Protein AF-A0A2H5B4L3-F1 (afdb_monomer_lite)

Structure (mmCIF, N/CA/C/O backbone):
data_AF-A0A2H5B4L3-F1
#
_entry.id   AF-A0A2H5B4L3-F1
#
loop_
_atom_site.group_PDB
_atom_site.id
_atom_site.type_symbol
_atom_site.label_atom_id
_atom_site.label_alt_id
_atom_site.label_comp_id
_atom_site.label_asym_id
_atom_site.label_entity_id
_atom_site.label_seq_id
_atom_site.pdbx_PDB_ins_code
_atom_site.Cartn_x
_atom_site.Cartn_y
_atom_site.Cartn_z
_atom_site.occupancy
_atom_site.B_iso_or_equiv
_atom_site.auth_seq_id
_atom_site.auth_comp_id
_atom_site.auth_asym_id
_atom_site.auth_atom_id
_atom_site.pdbx_PDB_model_num
ATOM 1 N N . MET A 1 1 ? -15.219 -1.038 -63.062 1.00 41.50 1 MET A N 1
ATOM 2 C CA . MET A 1 1 ? -14.482 0.130 -62.537 1.00 41.50 1 MET A CA 1
ATOM 3 C C . MET A 1 1 ? -14.559 0.087 -61.013 1.00 41.50 1 MET A C 1
ATOM 5 O O . MET A 1 1 ? -15.581 0.509 -60.489 1.00 41.50 1 MET A O 1
ATOM 9 N N . PRO A 1 2 ? -13.590 -0.516 -60.298 1.00 57.78 2 PRO A N 1
ATOM 10 C CA . PRO A 1 2 ? -13.563 -0.472 -58.841 1.00 57.78 2 PRO A CA 1
ATOM 11 C C . PRO A 1 2 ? -12.742 0.738 -58.377 1.00 57.78 2 PRO A C 1
ATOM 13 O O . PRO A 1 2 ? -11.569 0.869 -58.722 1.00 57.78 2 PRO A O 1
ATOM 16 N N . SER A 1 3 ? -13.375 1.624 -57.612 1.00 53.62 3 SER A N 1
ATOM 17 C CA . SER A 1 3 ? -12.719 2.760 -56.965 1.00 53.62 3 SER A CA 1
ATOM 18 C C . SER A 1 3 ? -11.998 2.285 -55.705 1.00 53.62 3 SER A C 1
ATOM 20 O O . SER A 1 3 ? -12.632 1.861 -54.741 1.00 53.62 3 SER A O 1
ATOM 22 N N . THR A 1 4 ? -10.670 2.345 -55.717 1.00 63.41 4 THR A N 1
ATOM 23 C CA . THR A 1 4 ? -9.820 2.189 -54.534 1.00 63.41 4 THR A CA 1
ATOM 24 C C . THR A 1 4 ? -9.759 3.518 -53.790 1.00 63.41 4 THR A C 1
ATOM 26 O O . THR A 1 4 ? -8.993 4.405 -54.163 1.00 63.41 4 THR A O 1
ATOM 29 N N . ASP A 1 5 ? -10.584 3.657 -52.756 1.00 56.81 5 ASP A N 1
ATOM 30 C CA . ASP A 1 5 ? -10.502 4.765 -51.807 1.00 56.81 5 ASP A CA 1
ATOM 31 C C . ASP A 1 5 ? -9.527 4.391 -50.680 1.00 56.81 5 ASP A C 1
ATOM 33 O O . ASP A 1 5 ? -9.883 3.777 -49.673 1.00 56.81 5 ASP A O 1
ATOM 37 N N . THR A 1 6 ? -8.248 4.691 -50.903 1.00 57.69 6 THR A N 1
ATOM 38 C CA . THR A 1 6 ? -7.194 4.591 -49.890 1.00 57.69 6 THR A CA 1
ATOM 39 C C . THR A 1 6 ? -7.149 5.917 -49.140 1.00 57.69 6 THR A C 1
ATOM 41 O O . THR A 1 6 ? -6.352 6.797 -49.462 1.00 57.69 6 THR A O 1
ATOM 44 N N . SER A 1 7 ? -8.012 6.077 -48.137 1.00 64.12 7 SER A N 1
ATOM 45 C CA . SER A 1 7 ? -7.877 7.181 -47.185 1.00 64.12 7 SER A CA 1
ATOM 46 C C . SER A 1 7 ? -6.567 7.016 -46.395 1.00 64.12 7 SER A C 1
ATOM 48 O O . SER A 1 7 ? -6.377 5.984 -45.744 1.00 64.12 7 SER A O 1
ATOM 50 N N . PRO A 1 8 ? -5.644 7.995 -46.437 1.00 61.34 8 PRO A N 1
ATOM 51 C CA . PRO A 1 8 ? -4.395 7.929 -45.694 1.00 61.34 8 PRO A CA 1
ATOM 52 C C . PRO A 1 8 ? -4.702 7.987 -44.197 1.00 61.34 8 PRO A C 1
ATOM 54 O O . PRO A 1 8 ? -5.238 8.973 -43.692 1.00 61.34 8 PRO A O 1
ATOM 57 N N . GLY A 1 9 ? -4.387 6.897 -43.493 1.00 57.03 9 GLY A N 1
ATOM 58 C CA . GLY A 1 9 ? -4.571 6.784 -42.053 1.00 57.03 9 GLY A CA 1
ATOM 59 C C . GLY A 1 9 ? -3.890 7.942 -41.332 1.00 57.03 9 GLY A C 1
ATOM 60 O O . GLY A 1 9 ? -2.681 8.138 -41.454 1.00 57.03 9 GLY A O 1
ATOM 61 N N . THR A 1 10 ? -4.679 8.711 -40.586 1.00 55.44 10 THR A N 1
ATOM 62 C CA . THR A 1 10 ? -4.200 9.797 -39.734 1.00 55.44 10 THR A CA 1
ATOM 63 C C . THR A 1 10 ? -3.041 9.285 -38.872 1.00 55.44 10 THR A C 1
ATOM 65 O O . THR A 1 10 ? -3.220 8.279 -38.175 1.00 55.44 10 THR A O 1
ATOM 68 N N . PRO A 1 11 ? -1.859 9.927 -38.894 1.00 51.03 11 PRO A N 1
ATOM 69 C CA . PRO A 1 11 ? -0.729 9.482 -38.092 1.00 51.03 11 PRO A CA 1
ATOM 70 C C . PRO A 1 11 ? -1.146 9.449 -36.620 1.00 51.03 11 PRO A C 1
ATOM 72 O O . PRO A 1 11 ? -1.647 10.443 -36.086 1.00 51.03 11 PRO A O 1
ATOM 75 N N . ARG A 1 12 ? -0.981 8.285 -35.971 1.00 59.66 12 ARG A N 1
ATOM 76 C CA . ARG A 1 12 ? -1.172 8.132 -34.522 1.00 59.66 12 ARG A CA 1
ATOM 77 C C . ARG A 1 12 ? -0.356 9.226 -33.842 1.00 59.66 12 ARG A C 1
ATOM 79 O O . ARG A 1 12 ? 0.867 9.250 -33.951 1.00 59.66 12 ARG A O 1
ATOM 86 N N . ARG A 1 13 ? -1.051 10.154 -33.183 1.00 61.03 13 ARG A N 1
ATOM 87 C CA . ARG A 1 13 ? -0.437 11.180 -32.340 1.00 61.03 13 ARG A CA 1
ATOM 88 C C . ARG A 1 13 ? 0.521 10.464 -31.376 1.00 61.03 13 ARG A C 1
ATOM 90 O O . ARG A 1 13 ? 0.078 9.472 -30.800 1.00 61.03 13 ARG A O 1
ATOM 97 N N . PRO A 1 14 ? 1.779 10.918 -31.219 1.00 54.81 14 PRO A N 1
ATOM 98 C CA . PRO A 1 14 ? 2.716 10.294 -30.291 1.00 54.81 14 PRO A CA 1
ATOM 99 C C . PRO A 1 14 ? 2.040 10.142 -28.928 1.00 54.81 14 PRO A C 1
ATOM 101 O O . PRO A 1 14 ? 1.436 11.098 -28.428 1.00 54.81 14 PRO A O 1
ATOM 104 N N . ASP A 1 15 ? 2.054 8.912 -28.416 1.00 71.62 15 ASP A N 1
ATOM 105 C CA . ASP A 1 15 ? 1.331 8.513 -27.216 1.00 71.62 15 ASP A CA 1
ATOM 106 C C . ASP A 1 15 ? 1.715 9.431 -26.046 1.00 71.62 15 ASP A C 1
ATOM 108 O O . ASP A 1 15 ? 2.889 9.698 -25.794 1.00 71.62 15 ASP A O 1
ATOM 112 N N . ASP A 1 16 ? 0.709 9.978 -25.354 1.00 85.38 16 ASP A N 1
ATOM 113 C CA . ASP A 1 16 ? 0.927 10.808 -24.167 1.00 85.38 16 ASP A CA 1
ATOM 114 C C . ASP A 1 16 ? 1.642 9.951 -23.109 1.00 85.38 16 ASP A C 1
ATOM 116 O O . ASP A 1 16 ? 1.042 8.984 -22.621 1.00 85.38 16 ASP A O 1
ATOM 120 N N . PRO A 1 17 ? 2.882 10.290 -22.707 1.00 87.50 17 PRO A N 1
ATOM 121 C CA . PRO A 1 17 ? 3.661 9.460 -21.796 1.00 87.50 17 PRO A CA 1
ATOM 122 C C . PRO A 1 17 ? 2.917 9.226 -20.478 1.00 87.50 17 PRO A C 1
ATOM 124 O O . PRO A 1 17 ? 3.014 8.152 -19.894 1.00 87.50 17 PRO A O 1
ATOM 127 N N . ARG A 1 18 ? 2.084 10.175 -20.021 1.00 88.12 18 ARG A N 1
ATOM 128 C CA . ARG A 1 18 ? 1.264 10.003 -18.809 1.00 88.12 18 ARG A CA 1
ATOM 129 C C . ARG A 1 18 ? 0.246 8.875 -18.946 1.00 88.12 18 ARG A C 1
ATOM 131 O O . ARG A 1 18 ? -0.001 8.170 -17.967 1.00 88.12 18 ARG A O 1
ATOM 138 N N . ARG A 1 19 ? -0.334 8.692 -20.135 1.00 88.44 19 ARG A N 1
ATOM 139 C CA . ARG A 1 19 ? -1.263 7.588 -20.412 1.00 88.44 19 ARG A CA 1
ATOM 140 C C . ARG A 1 19 ? -0.536 6.254 -20.440 1.00 88.44 19 ARG A C 1
ATOM 142 O O . ARG A 1 19 ? -1.048 5.297 -19.871 1.00 88.44 19 ARG A O 1
ATOM 149 N N . GLU A 1 20 ? 0.654 6.209 -21.032 1.00 89.19 20 GLU A N 1
ATOM 150 C CA . GLU A 1 20 ? 1.487 5.004 -21.049 1.00 89.19 20 GLU A CA 1
ATOM 151 C C . GLU A 1 20 ? 1.894 4.587 -19.626 1.00 89.19 20 GLU A C 1
ATOM 153 O O . GLU A 1 20 ? 1.695 3.437 -19.239 1.00 89.19 20 GLU A O 1
ATOM 158 N N . TYR A 1 21 ? 2.352 5.538 -18.799 1.00 92.19 21 TYR A N 1
ATOM 159 C CA . TYR A 1 21 ? 2.658 5.295 -17.383 1.00 92.19 21 TYR A CA 1
ATOM 160 C C . TYR A 1 21 ? 1.437 4.782 -16.607 1.00 92.19 21 TYR A C 1
ATOM 162 O O . TYR A 1 21 ? 1.544 3.826 -15.831 1.00 92.19 21 TYR A O 1
ATOM 170 N N . ALA A 1 22 ? 0.270 5.404 -16.802 1.00 92.31 22 ALA A N 1
ATOM 171 C CA . ALA A 1 22 ? -0.963 4.984 -16.142 1.00 92.31 22 ALA A CA 1
ATOM 172 C C . ALA A 1 22 ? -1.367 3.562 -16.561 1.00 92.31 22 ALA A C 1
ATOM 174 O O . ALA A 1 22 ? -1.647 2.737 -15.694 1.00 92.31 22 ALA A O 1
ATOM 175 N N . ALA A 1 23 ? -1.322 3.254 -17.860 1.00 92.56 23 ALA A N 1
ATOM 176 C CA . ALA A 1 23 ? -1.631 1.928 -18.386 1.00 92.56 23 ALA A CA 1
ATOM 177 C C . ALA A 1 23 ? -0.662 0.857 -17.863 1.00 92.56 23 ALA A C 1
ATOM 179 O O . ALA A 1 23 ? -1.107 -0.198 -17.421 1.00 92.56 23 ALA A O 1
ATOM 180 N N . ALA A 1 24 ? 0.644 1.144 -17.834 1.00 95.31 24 ALA A N 1
ATOM 181 C CA . ALA A 1 24 ? 1.649 0.237 -17.277 1.00 95.31 24 ALA A CA 1
ATOM 182 C C . ALA A 1 24 ? 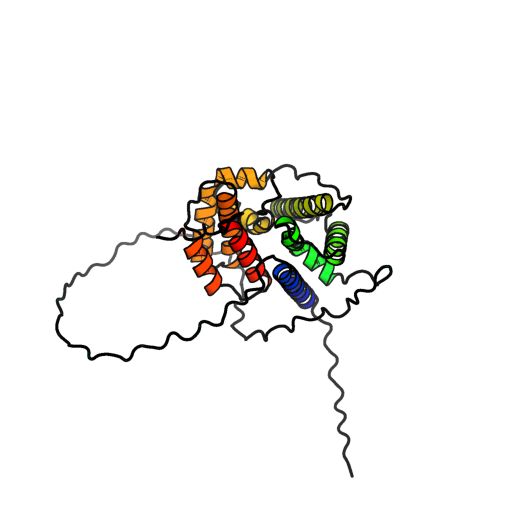1.416 -0.034 -15.781 1.00 95.31 24 ALA A C 1
ATOM 184 O O . ALA A 1 24 ? 1.576 -1.163 -15.319 1.00 95.31 24 ALA A O 1
ATOM 185 N N . THR A 1 25 ? 0.989 0.986 -15.029 1.00 96.56 25 THR A N 1
ATOM 186 C CA . THR A 1 25 ? 0.678 0.851 -13.598 1.00 96.56 25 THR A CA 1
ATOM 187 C C . THR A 1 25 ? -0.556 -0.015 -13.363 1.00 96.56 25 THR A C 1
ATOM 189 O O . THR A 1 25 ? -0.516 -0.900 -12.513 1.00 96.56 25 THR A O 1
ATOM 192 N N . GLU A 1 26 ? -1.642 0.211 -14.105 1.00 96.69 26 GLU A N 1
ATOM 193 C CA . GLU A 1 26 ? -2.849 -0.618 -13.985 1.00 96.69 26 GLU A CA 1
ATOM 194 C C . GLU A 1 26 ? -2.587 -2.061 -14.444 1.00 96.69 26 GLU A C 1
ATOM 196 O O . GLU A 1 26 ? -3.041 -2.999 -13.793 1.00 96.69 26 GLU A O 1
ATOM 201 N N . TRP A 1 27 ? -1.788 -2.258 -15.498 1.00 95.94 27 TRP A N 1
ATOM 202 C CA . TRP A 1 27 ? -1.395 -3.591 -15.960 1.00 95.94 27 TRP A CA 1
ATOM 203 C C . TRP A 1 27 ? -0.581 -4.359 -14.909 1.00 95.94 27 TRP A C 1
ATOM 205 O O . TRP A 1 27 ? -0.912 -5.502 -14.594 1.00 95.94 27 TRP A O 1
ATOM 215 N N . LEU A 1 28 ? 0.447 -3.740 -14.313 1.00 97.00 28 LEU A N 1
ATOM 216 C CA . LEU A 1 28 ? 1.228 -4.389 -13.253 1.00 97.00 28 LEU A CA 1
ATOM 217 C C . LEU A 1 28 ? 0.396 -4.650 -11.994 1.00 97.00 28 LEU A C 1
ATOM 219 O O . LEU A 1 28 ? 0.583 -5.683 -11.355 1.00 97.00 28 LEU A O 1
ATOM 223 N N . ALA A 1 29 ? -0.525 -3.748 -11.644 1.00 96.69 29 ALA A N 1
ATOM 224 C CA . ALA A 1 29 ? -1.420 -3.955 -10.511 1.00 96.69 29 ALA A CA 1
ATOM 225 C C . ALA A 1 29 ? -2.344 -5.160 -10.740 1.00 96.69 29 ALA A C 1
ATOM 227 O O . ALA A 1 29 ? -2.519 -5.968 -9.832 1.00 96.69 29 ALA A O 1
ATOM 228 N N . ALA A 1 30 ? -2.873 -5.320 -11.959 1.00 95.62 30 ALA A N 1
ATOM 229 C CA . ALA A 1 30 ? -3.652 -6.496 -12.341 1.00 95.62 30 ALA A CA 1
ATOM 230 C C . ALA A 1 30 ? -2.806 -7.778 -12.283 1.00 95.62 30 ALA A C 1
ATOM 232 O O . ALA A 1 30 ? -3.229 -8.752 -11.670 1.00 95.62 30 ALA A O 1
ATOM 233 N N . LYS A 1 31 ? -1.570 -7.758 -12.809 1.00 95.06 31 LYS A N 1
ATOM 234 C CA . LYS A 1 31 ? -0.648 -8.907 -12.724 1.00 95.06 31 LYS A CA 1
ATOM 235 C C . LYS A 1 31 ? -0.358 -9.303 -11.269 1.00 95.06 31 LYS A C 1
ATOM 237 O O . LYS A 1 31 ? -0.341 -10.487 -10.946 1.00 95.06 31 LYS A O 1
ATOM 242 N N . ALA A 1 32 ? -0.128 -8.325 -10.390 1.00 95.44 32 ALA A N 1
ATOM 243 C CA . ALA A 1 32 ? 0.098 -8.575 -8.967 1.00 95.44 32 ALA A CA 1
ATOM 244 C C . ALA A 1 32 ? -1.156 -9.135 -8.278 1.00 95.44 32 ALA A C 1
ATOM 246 O O . ALA A 1 32 ? -1.043 -10.044 -7.460 1.00 95.44 32 ALA A O 1
ATOM 247 N N . LEU A 1 33 ? -2.340 -8.629 -8.636 1.00 95.00 33 LEU A N 1
ATOM 248 C CA . LEU A 1 33 ? -3.623 -9.123 -8.141 1.00 95.00 33 LEU A CA 1
ATOM 249 C C . LEU A 1 33 ? -3.866 -10.581 -8.554 1.00 95.00 33 LEU A C 1
ATOM 251 O O . LEU A 1 33 ? -4.219 -11.391 -7.702 1.00 95.00 33 LEU A O 1
ATOM 255 N N . ASP A 1 34 ? -3.618 -10.931 -9.816 1.00 94.00 34 ASP A N 1
ATOM 256 C CA . ASP A 1 34 ? -3.781 -12.299 -10.329 1.00 94.00 34 ASP A CA 1
ATOM 257 C C . ASP A 1 34 ? -2.815 -13.294 -9.663 1.00 94.00 34 ASP A C 1
ATOM 259 O O . ASP A 1 34 ? -3.125 -14.477 -9.529 1.00 94.00 34 ASP A O 1
ATOM 263 N N . ALA A 1 35 ? -1.651 -12.818 -9.212 1.00 93.56 35 ALA A N 1
ATOM 264 C CA . ALA A 1 35 ? -0.671 -13.622 -8.489 1.00 93.56 35 ALA A CA 1
ATOM 265 C C . ALA A 1 35 ? -1.017 -13.827 -7.000 1.00 93.56 35 ALA A C 1
ATOM 267 O O . ALA A 1 35 ? -0.371 -14.641 -6.336 1.00 93.56 35 ALA A O 1
ATOM 268 N N . LEU A 1 36 ? -2.006 -13.108 -6.448 1.00 92.25 36 LEU A N 1
ATOM 269 C CA . LEU A 1 36 ? -2.391 -13.280 -5.048 1.00 92.25 36 LEU A CA 1
ATOM 270 C C . LEU A 1 36 ? -3.151 -14.598 -4.831 1.00 92.25 36 LEU A C 1
ATOM 272 O O . LEU A 1 36 ? -4.098 -14.916 -5.558 1.00 92.25 36 LEU A O 1
ATOM 276 N N . PRO A 1 37 ? -2.804 -15.359 -3.779 1.00 85.00 37 PRO A N 1
ATOM 277 C CA . PRO A 1 37 ? -3.471 -16.616 -3.486 1.00 85.00 37 PRO A CA 1
ATOM 278 C C . PRO A 1 37 ? -4.939 -16.360 -3.116 1.00 85.00 37 PRO A C 1
ATOM 280 O O . PRO A 1 37 ? -5.252 -15.498 -2.294 1.00 85.00 37 PRO A O 1
ATOM 283 N N . GLY A 1 38 ? -5.850 -17.114 -3.737 1.00 79.38 38 GLY A N 1
ATOM 284 C CA . GLY A 1 38 ? -7.295 -16.998 -3.508 1.00 79.38 38 GLY A CA 1
ATOM 285 C C . GLY A 1 38 ? -7.995 -15.855 -4.257 1.00 79.38 38 GLY A C 1
ATOM 286 O O . GLY A 1 38 ? -9.220 -15.777 -4.200 1.00 79.38 38 GLY A O 1
ATOM 287 N N . ALA A 1 39 ? -7.275 -15.015 -5.013 1.00 61.12 39 ALA A N 1
ATOM 288 C CA . ALA A 1 39 ? -7.878 -13.946 -5.822 1.00 61.12 39 ALA A CA 1
ATOM 289 C C . ALA A 1 39 ? -8.639 -14.466 -7.062 1.00 61.12 39 ALA A C 1
ATOM 291 O O . ALA A 1 39 ? -9.485 -13.763 -7.612 1.00 61.12 39 ALA A O 1
ATOM 292 N N . GLY A 1 40 ? -8.407 -15.725 -7.462 1.00 45.91 40 GLY A N 1
ATOM 293 C CA . GLY A 1 40 ? -9.080 -16.384 -8.593 1.00 45.91 40 GLY A CA 1
ATOM 294 C C . GLY A 1 40 ? -10.585 -16.630 -8.409 1.00 45.91 40 GLY A C 1
ATOM 295 O O . GLY A 1 40 ? -11.265 -17.037 -9.352 1.00 45.91 40 GLY A O 1
ATOM 296 N N . GLY A 1 41 ? -11.137 -16.351 -7.226 1.00 42.28 41 GLY A N 1
ATOM 297 C CA . GLY A 1 41 ? -12.576 -16.265 -7.017 1.00 42.28 41 GLY A CA 1
ATOM 298 C C . GLY A 1 41 ? -13.122 -14.963 -7.594 1.00 42.28 41 GLY A C 1
ATOM 299 O O . GLY A 1 41 ? -13.437 -14.041 -6.845 1.00 42.28 41 GLY A O 1
ATOM 300 N N . ARG A 1 42 ? -13.249 -14.871 -8.924 1.00 36.75 42 ARG A N 1
ATOM 301 C CA . ARG A 1 42 ? -14.079 -13.839 -9.563 1.00 36.75 42 ARG A CA 1
ATOM 302 C C . ARG A 1 42 ? -15.413 -13.816 -8.804 1.00 36.75 42 ARG A C 1
ATOM 304 O O . ARG A 1 42 ? -16.009 -14.888 -8.679 1.00 36.75 42 ARG A O 1
ATOM 311 N N . PRO A 1 43 ? -15.883 -12.669 -8.274 1.00 36.88 43 PRO A N 1
ATOM 312 C CA . PRO A 1 43 ? -17.181 -12.636 -7.623 1.00 36.88 43 PRO A CA 1
ATOM 313 C C . PRO A 1 43 ? -18.177 -13.156 -8.651 1.00 36.88 43 PRO A C 1
ATOM 315 O O . PRO A 1 43 ? -18.294 -12.590 -9.744 1.00 36.88 43 PRO A O 1
ATOM 318 N N . ALA A 1 44 ? -18.826 -14.280 -8.341 1.00 31.81 44 ALA A N 1
ATOM 319 C CA . ALA A 1 44 ? -19.992 -14.69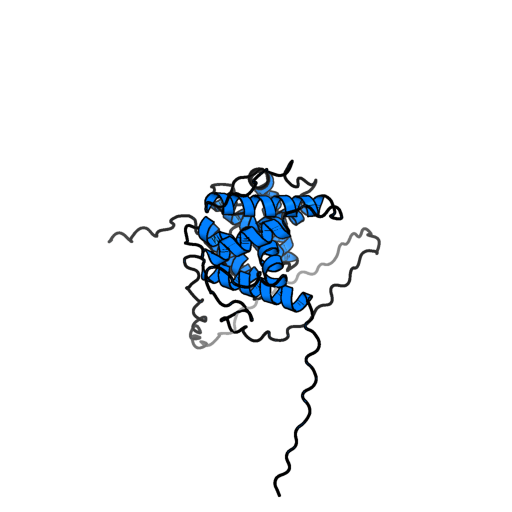9 -9.090 1.00 31.81 44 ALA A CA 1
ATOM 320 C C . ALA A 1 44 ? -20.876 -13.456 -9.171 1.00 31.81 44 ALA A C 1
ATOM 322 O O . ALA A 1 44 ? -21.144 -12.826 -8.141 1.00 31.81 44 ALA A O 1
ATOM 323 N N . ALA A 1 45 ? -21.229 -13.043 -10.393 1.00 33.56 45 ALA A N 1
ATOM 324 C CA . ALA A 1 45 ? -22.217 -11.993 -10.581 1.00 33.56 45 ALA A CA 1
ATOM 325 C C . ALA A 1 45 ? -23.364 -12.298 -9.610 1.00 33.56 45 ALA A C 1
ATOM 327 O O . ALA A 1 45 ? -23.736 -13.473 -9.533 1.00 33.56 45 ALA A O 1
ATOM 328 N N . PRO A 1 46 ? -23.852 -11.324 -8.818 1.00 37.69 46 PRO A N 1
ATOM 329 C CA . PRO A 1 46 ? -24.908 -11.595 -7.860 1.00 37.69 46 PRO A CA 1
ATOM 330 C C . PRO A 1 46 ? -26.043 -12.250 -8.636 1.00 37.69 46 PRO A C 1
ATOM 332 O O . PRO A 1 46 ? -26.672 -11.606 -9.477 1.00 37.69 46 PRO A O 1
ATOM 335 N N . GLY A 1 47 ? -26.227 -13.556 -8.421 1.00 34.34 47 GLY A N 1
ATOM 336 C CA . GLY A 1 47 ? -27.359 -14.280 -8.961 1.00 34.34 47 GLY A CA 1
ATOM 337 C C . GLY A 1 47 ? -28.566 -13.507 -8.484 1.00 34.34 47 GLY A C 1
ATOM 338 O O . GLY A 1 47 ? -28.702 -13.293 -7.279 1.00 34.34 47 GLY A O 1
ATOM 339 N N . SER A 1 48 ? -29.341 -12.975 -9.427 1.00 34.94 48 SER A N 1
ATOM 340 C CA . SER A 1 48 ? -30.516 -12.174 -9.127 1.00 34.94 48 SER A CA 1
ATOM 341 C C . SER A 1 48 ? -31.326 -12.916 -8.066 1.00 34.94 48 SER A C 1
ATOM 343 O O . SER A 1 48 ? -31.786 -14.025 -8.351 1.00 34.94 48 SER A O 1
ATOM 345 N N . PRO A 1 49 ? -31.468 -12.385 -6.838 1.00 38.81 49 PRO A N 1
ATOM 346 C CA . PRO A 1 49 ? -32.383 -12.989 -5.895 1.00 38.81 49 PRO A CA 1
ATOM 347 C C . PRO A 1 49 ? -33.760 -12.883 -6.539 1.00 38.81 49 PRO A C 1
ATOM 349 O O . PRO A 1 49 ? -34.213 -11.786 -6.872 1.00 38.81 49 PRO A O 1
ATOM 352 N N . GLY A 1 50 ? -34.376 -14.036 -6.803 1.00 35.84 50 GLY A N 1
ATOM 353 C CA . GLY A 1 50 ? -35.746 -14.101 -7.280 1.00 35.84 50 GLY A CA 1
ATOM 354 C C . GLY A 1 50 ? -36.614 -13.279 -6.339 1.00 35.84 50 GLY A C 1
ATOM 355 O O . GLY A 1 50 ? -36.703 -13.585 -5.152 1.00 35.84 50 GLY A O 1
ATOM 356 N N . LEU A 1 51 ? -37.186 -12.199 -6.865 1.00 36.94 51 LEU A N 1
ATOM 357 C CA . LEU A 1 51 ? -38.179 -11.392 -6.173 1.00 36.94 51 LEU A CA 1
ATOM 358 C C . LEU A 1 51 ? -39.346 -12.307 -5.775 1.00 36.94 51 LEU A C 1
ATOM 360 O O . LEU A 1 51 ? -39.973 -12.886 -6.666 1.00 36.94 51 LEU A O 1
ATOM 364 N N . PRO A 1 52 ? -39.675 -12.450 -4.481 1.00 44.00 52 PRO A N 1
ATOM 365 C CA . PRO A 1 52 ? -40.967 -12.994 -4.104 1.00 44.00 52 PRO A CA 1
ATOM 366 C C . PRO A 1 52 ? -42.062 -12.009 -4.533 1.00 44.00 52 PRO A C 1
ATOM 368 O O . PRO A 1 52 ? -41.909 -10.790 -4.416 1.00 44.00 52 PRO A O 1
ATOM 371 N N . ALA A 1 53 ? -43.153 -12.553 -5.069 1.00 41.47 53 ALA A N 1
ATOM 372 C CA . ALA A 1 53 ? -44.307 -11.792 -5.525 1.00 41.47 53 ALA A CA 1
ATOM 373 C C . ALA A 1 53 ? -44.882 -10.899 -4.402 1.00 41.47 53 ALA A C 1
ATOM 375 O O . ALA A 1 53 ? -44.910 -11.322 -3.243 1.00 41.47 53 ALA A O 1
ATOM 376 N N . PRO A 1 54 ? -45.367 -9.685 -4.722 1.00 39.34 54 PRO A N 1
ATOM 377 C CA . PRO A 1 54 ? -45.988 -8.810 -3.737 1.00 39.34 54 PRO A CA 1
ATOM 378 C C . PRO A 1 54 ? -47.324 -9.402 -3.269 1.00 39.34 54 PRO A C 1
ATOM 380 O O . PRO A 1 54 ? -48.255 -9.571 -4.056 1.00 39.34 54 PRO A O 1
ATOM 383 N N . GLY A 1 55 ? -47.410 -9.715 -1.976 1.00 51.16 55 GLY A N 1
ATOM 384 C CA . GLY A 1 55 ? -48.678 -9.965 -1.294 1.00 51.16 55 GLY A CA 1
ATOM 385 C C . GLY A 1 55 ? -49.457 -8.659 -1.065 1.00 51.16 55 GLY A C 1
ATOM 386 O O . GLY A 1 55 ? -48.854 -7.583 -1.049 1.00 51.16 55 GLY A O 1
ATOM 387 N N . PRO A 1 56 ? -50.789 -8.729 -0.903 1.00 45.19 56 PRO A N 1
ATOM 388 C CA . PRO A 1 56 ? -51.649 -7.554 -0.801 1.00 45.19 56 PRO A CA 1
ATOM 389 C C . PRO A 1 56 ? -51.407 -6.782 0.504 1.00 45.19 56 PRO A C 1
ATOM 391 O O . PRO A 1 56 ? -51.455 -7.344 1.595 1.00 45.19 56 PRO A O 1
ATOM 394 N N . THR A 1 57 ? -51.152 -5.479 0.380 1.00 47.53 57 THR A N 1
ATOM 395 C CA . THR A 1 57 ? -51.041 -4.535 1.497 1.00 47.53 57 THR A CA 1
ATOM 396 C C . THR A 1 57 ? -52.420 -4.101 1.981 1.00 47.53 57 THR A C 1
ATOM 398 O O . THR A 1 57 ? -53.201 -3.557 1.199 1.00 47.53 57 THR A O 1
ATOM 401 N N . ASP A 1 58 ? -52.675 -4.294 3.272 1.00 44.06 58 ASP A N 1
ATOM 402 C CA . ASP A 1 58 ? -53.851 -3.806 3.992 1.00 44.06 58 ASP A CA 1
ATOM 403 C C . ASP A 1 58 ? -53.580 -2.378 4.530 1.00 44.06 58 ASP A C 1
ATOM 405 O O . ASP A 1 58 ? -52.589 -2.176 5.245 1.00 44.06 58 ASP A O 1
ATOM 409 N N . PRO A 1 59 ? -54.373 -1.352 4.166 1.00 42.88 59 PRO A N 1
ATOM 410 C CA . PRO A 1 59 ? -54.123 0.029 4.559 1.00 42.88 59 PRO A CA 1
ATOM 411 C C . PRO A 1 59 ? -54.884 0.388 5.839 1.00 42.88 59 PRO A C 1
ATOM 413 O O . PRO A 1 59 ? -56.001 0.899 5.788 1.00 42.88 59 PRO A O 1
ATOM 416 N N . SER A 1 60 ? -54.277 0.186 7.008 1.00 44.19 60 SER A N 1
ATOM 417 C CA . SER A 1 60 ? -54.744 0.823 8.247 1.00 44.19 60 SER A CA 1
ATOM 418 C C . SER A 1 60 ? -53.659 0.839 9.313 1.00 44.19 60 SER A C 1
ATOM 420 O O . SER A 1 60 ? -53.451 -0.152 10.004 1.00 44.19 60 SER A O 1
ATOM 422 N N . SER A 1 61 ? -52.981 1.980 9.457 1.00 39.34 61 SER A N 1
ATOM 423 C CA . SER A 1 61 ? -52.637 2.590 10.753 1.00 39.34 61 SER A CA 1
ATOM 424 C C . SER A 1 61 ? -51.729 3.797 10.537 1.00 39.34 61 SER A C 1
ATOM 426 O O . SER A 1 61 ? -50.537 3.670 10.269 1.00 39.34 61 SER A O 1
ATOM 428 N N . VAL A 1 62 ? -52.316 4.981 10.683 1.00 49.31 62 VAL A N 1
ATOM 429 C CA . VAL A 1 62 ? -51.609 6.236 10.947 1.00 49.31 62 VAL A CA 1
ATOM 430 C C . VAL A 1 62 ? -51.815 6.542 12.427 1.00 49.31 62 VAL A C 1
ATOM 432 O O . VAL A 1 62 ? -52.948 6.489 12.904 1.00 49.31 62 VAL A O 1
ATOM 435 N N . PRO A 1 63 ? -50.753 6.925 13.142 1.00 52.41 63 PRO A N 1
ATOM 436 C CA . PRO A 1 63 ? -50.884 8.075 14.023 1.00 52.41 63 PRO A CA 1
ATOM 437 C C . PRO A 1 63 ? -49.761 9.082 13.783 1.00 52.41 63 PRO A C 1
ATOM 439 O O . PRO A 1 63 ? -48.583 8.743 13.688 1.00 52.41 63 PRO A O 1
ATOM 442 N N . GLY A 1 64 ? -50.166 10.345 13.678 1.00 41.06 64 GLY A N 1
ATOM 443 C CA . GLY A 1 64 ? -49.266 11.479 13.571 1.00 41.06 64 GLY A CA 1
ATOM 444 C C . GLY A 1 64 ? -48.628 11.856 14.904 1.00 41.06 64 GLY A C 1
ATOM 445 O O . GLY A 1 64 ? -49.182 11.609 15.969 1.00 41.06 64 GLY A O 1
ATOM 446 N N . HIS A 1 65 ? -47.503 12.558 14.815 1.00 42.91 65 HIS A N 1
ATOM 447 C CA . HIS A 1 65 ? -47.116 13.556 15.799 1.00 42.91 65 HIS A CA 1
ATOM 448 C C . HIS A 1 65 ? -46.372 14.689 15.097 1.00 42.91 65 HIS A C 1
ATOM 450 O O . HIS A 1 65 ? -45.410 14.469 14.364 1.00 42.91 65 HIS A O 1
ATOM 456 N N . GLY A 1 66 ? -46.889 15.901 15.301 1.00 39.31 66 GLY A N 1
ATOM 457 C CA . GLY A 1 66 ? -46.244 17.149 14.930 1.00 39.31 66 GLY A CA 1
ATOM 458 C C . GLY A 1 66 ? -45.126 17.520 15.901 1.00 39.31 66 GLY A C 1
ATOM 459 O O . GLY A 1 66 ? -45.028 16.987 17.004 1.00 39.31 66 GLY A O 1
ATOM 460 N N . GLY A 1 67 ? -44.302 18.468 15.473 1.00 38.28 67 GLY A N 1
ATOM 461 C CA . GLY A 1 67 ? -43.231 19.029 16.283 1.00 38.28 67 GLY A CA 1
ATOM 462 C C . GLY A 1 67 ? -42.316 19.892 15.432 1.00 38.28 67 GLY A C 1
ATOM 463 O O . GLY A 1 67 ? -41.313 19.421 14.908 1.00 38.28 67 GLY A O 1
ATOM 464 N N . THR A 1 68 ? -42.718 21.144 15.253 1.00 45.69 68 THR A N 1
ATOM 465 C CA . THR A 1 68 ? -41.888 22.251 14.776 1.00 45.69 68 THR A CA 1
ATOM 466 C C . THR A 1 68 ? -40.699 22.461 15.709 1.00 45.69 68 THR A C 1
ATOM 468 O O . THR A 1 68 ? -40.908 22.494 16.915 1.00 45.69 68 THR A O 1
ATOM 471 N N . ASP A 1 69 ? -39.494 22.652 15.167 1.00 35.53 69 ASP A N 1
ATOM 472 C CA . ASP A 1 69 ? -38.613 23.754 15.580 1.00 35.53 69 ASP A CA 1
ATOM 473 C C . ASP A 1 69 ? -37.323 23.819 14.745 1.00 35.53 69 ASP A C 1
ATOM 475 O O . ASP A 1 69 ? -36.621 22.841 14.499 1.00 35.53 69 ASP A O 1
ATOM 479 N N . THR A 1 70 ? -37.009 25.031 14.309 1.00 38.28 70 THR A N 1
ATOM 480 C CA . THR A 1 70 ? -35.712 25.510 13.800 1.00 38.28 70 THR A CA 1
ATOM 481 C C . THR A 1 70 ? -35.534 26.924 14.381 1.00 38.28 70 THR A C 1
ATOM 483 O O . THR A 1 70 ? -36.538 27.521 14.768 1.00 38.28 70 THR A O 1
ATOM 486 N N . PRO A 1 71 ? -34.360 27.586 14.333 1.00 52.28 71 PRO A N 1
ATOM 487 C CA . PRO A 1 71 ? -32.972 27.128 14.221 1.00 52.28 71 PRO A CA 1
ATOM 488 C C . PRO A 1 71 ? -32.077 27.721 15.342 1.00 52.28 71 PRO A C 1
ATOM 490 O O . PRO A 1 71 ? -32.441 28.678 16.025 1.00 52.28 71 PRO A O 1
ATOM 493 N N . ARG A 1 72 ? -30.822 27.262 15.456 1.00 34.53 72 ARG A N 1
ATOM 494 C CA . ARG A 1 72 ? -29.759 28.097 16.047 1.00 34.53 72 ARG A CA 1
ATOM 495 C C . ARG A 1 72 ? -28.408 27.867 15.372 1.00 34.53 72 ARG A C 1
ATOM 497 O O . ARG A 1 72 ? -27.796 26.815 15.520 1.00 34.53 72 ARG A O 1
ATOM 504 N N . SER A 1 73 ? -27.960 28.889 14.646 1.00 40.97 73 SER A N 1
ATOM 505 C CA . SER A 1 73 ? -26.562 29.099 14.253 1.00 40.97 73 SER A CA 1
ATOM 506 C C . SER A 1 73 ? -25.703 29.415 15.485 1.00 40.97 73 SER A C 1
ATOM 508 O O . SER A 1 73 ? -26.211 29.954 16.471 1.00 40.97 73 SER A O 1
ATOM 510 N N . PRO A 1 74 ? -24.386 29.177 15.405 1.00 53.50 74 PRO A N 1
ATOM 511 C CA . PRO A 1 74 ? -23.511 30.337 15.250 1.00 53.50 74 PRO A CA 1
ATOM 512 C C . PRO A 1 74 ? -22.414 30.124 14.201 1.00 53.50 74 PRO A C 1
ATOM 514 O O . PRO A 1 74 ? -21.883 29.030 14.022 1.00 53.50 74 PRO A O 1
ATOM 517 N N . GLY A 1 75 ? -22.089 31.208 13.498 1.00 37.28 75 GLY A N 1
ATOM 518 C CA . GLY A 1 75 ? -20.984 31.251 12.549 1.00 37.28 75 GLY A CA 1
ATOM 519 C C . GLY A 1 75 ? -19.625 31.359 13.229 1.00 37.28 75 GLY A C 1
ATOM 520 O O . GLY A 1 75 ? -19.548 31.728 14.395 1.00 37.28 75 GLY A O 1
ATOM 521 N N . HIS A 1 76 ? -18.565 31.121 12.461 1.00 38.12 76 HIS A N 1
ATOM 522 C CA . HIS A 1 76 ? -17.302 31.857 12.535 1.00 38.12 76 HIS A CA 1
ATOM 523 C C . HIS A 1 76 ? -16.520 31.665 11.234 1.00 38.12 76 HIS A C 1
ATOM 525 O O . HIS A 1 76 ? -16.583 30.612 10.598 1.00 38.12 76 HIS A O 1
ATOM 531 N N . GLY A 1 77 ? -15.877 32.755 10.815 1.00 36.56 77 GLY A N 1
ATOM 532 C CA . GLY A 1 77 ? -15.304 32.949 9.494 1.00 36.56 77 GLY A CA 1
ATOM 533 C C . GLY A 1 77 ? -14.051 32.127 9.209 1.00 36.56 77 GLY A C 1
ATOM 534 O O . GLY A 1 77 ? -13.287 31.761 10.098 1.00 36.56 77 GLY A O 1
ATOM 535 N N . GLY A 1 78 ? -13.838 31.894 7.918 1.00 34.00 78 GLY A N 1
ATOM 536 C CA . GLY A 1 78 ? -12.612 31.362 7.347 1.00 34.00 78 GLY A CA 1
ATOM 537 C C . GLY A 1 78 ? -12.426 31.961 5.958 1.00 34.00 78 GLY A C 1
ATOM 538 O O . GLY A 1 78 ? -13.310 31.844 5.113 1.00 34.00 78 GLY A O 1
ATOM 539 N N . SER A 1 79 ? -11.303 32.653 5.788 1.00 36.50 79 SER A N 1
ATOM 540 C CA . SER A 1 79 ? -10.877 33.385 4.592 1.00 36.50 79 SER A CA 1
ATOM 541 C C . SER A 1 79 ? -10.814 32.500 3.331 1.00 36.50 79 SER A C 1
ATOM 543 O O . SER A 1 79 ? -10.521 31.307 3.456 1.00 36.50 79 SER A O 1
ATOM 545 N N . PRO A 1 80 ? -11.038 33.048 2.122 1.00 40.69 80 PRO A N 1
ATOM 546 C CA . PRO A 1 80 ? -10.976 32.298 0.876 1.00 40.69 80 PRO A CA 1
ATOM 547 C C . PRO A 1 80 ? -9.613 32.489 0.197 1.00 40.69 80 PRO A C 1
ATOM 549 O O . PRO A 1 80 ? -9.352 33.565 -0.312 1.00 40.69 80 PRO A O 1
ATOM 552 N N . ASP A 1 81 ? -8.761 31.465 0.183 1.00 40.09 81 ASP A N 1
ATOM 553 C CA . ASP A 1 81 ? -7.840 31.199 -0.936 1.00 40.09 81 ASP A CA 1
ATOM 554 C C . ASP A 1 81 ? -7.051 29.911 -0.678 1.00 40.09 81 ASP A C 1
ATOM 556 O O . ASP A 1 81 ? -6.146 29.872 0.145 1.00 40.09 81 ASP A O 1
ATOM 560 N N . ASP A 1 82 ? -7.494 28.834 -1.331 1.00 33.44 82 ASP A N 1
ATOM 561 C CA . ASP A 1 82 ? -6.668 27.726 -1.836 1.00 33.44 82 ASP A CA 1
ATOM 562 C C . ASP A 1 82 ? -7.611 26.690 -2.469 1.00 33.44 82 ASP A C 1
ATOM 564 O O . ASP A 1 82 ? -7.907 25.614 -1.941 1.00 33.44 82 ASP A O 1
ATOM 568 N N . ARG A 1 83 ? -8.180 27.061 -3.621 1.00 32.34 83 ARG A N 1
ATOM 569 C CA . ARG A 1 83 ? -8.923 26.139 -4.486 1.00 32.34 83 ARG A CA 1
ATOM 570 C C . ARG A 1 83 ? -8.040 25.765 -5.666 1.00 32.34 83 ARG A C 1
ATOM 572 O O . ARG A 1 83 ? -8.039 26.443 -6.687 1.00 32.34 83 ARG A O 1
ATOM 579 N N . LEU A 1 84 ? -7.336 24.644 -5.546 1.00 35.19 84 LEU A N 1
ATOM 580 C CA . LEU A 1 84 ? -6.826 23.938 -6.719 1.00 35.19 84 LEU A CA 1
ATOM 581 C C . LEU A 1 84 ? -8.007 23.258 -7.443 1.00 35.19 84 LEU A C 1
ATOM 583 O O . LEU A 1 84 ? -8.791 22.557 -6.795 1.00 35.19 84 LEU A O 1
ATOM 587 N N . PRO A 1 85 ? -8.164 23.436 -8.766 1.00 34.69 85 PRO A N 1
ATOM 588 C CA . PRO A 1 85 ? -9.248 22.817 -9.514 1.00 34.69 85 PRO A CA 1
ATOM 589 C C . PRO A 1 85 ? -8.930 21.342 -9.795 1.00 34.69 85 PRO A C 1
ATOM 591 O O . PRO A 1 85 ? -8.096 21.024 -10.639 1.00 34.69 85 PRO A O 1
ATOM 594 N N . PHE A 1 86 ? -9.632 20.423 -9.129 1.00 32.28 86 PHE A N 1
ATOM 595 C CA . PHE A 1 86 ? -9.782 19.055 -9.629 1.00 32.28 86 PHE A CA 1
ATOM 596 C C . PHE A 1 86 ? -10.991 19.020 -10.561 1.00 32.28 86 PHE A C 1
ATOM 598 O O . PHE A 1 86 ? -12.141 19.014 -10.123 1.00 32.28 86 PHE A O 1
ATOM 605 N N . ALA A 1 87 ? -10.717 19.043 -11.864 1.00 33.12 87 ALA A N 1
ATOM 606 C CA . ALA A 1 87 ? -11.716 18.819 -12.893 1.00 33.12 87 ALA A CA 1
ATOM 607 C C . ALA A 1 87 ? -12.271 17.392 -12.761 1.00 33.12 87 ALA A C 1
ATOM 609 O O . ALA A 1 87 ? -11.544 16.410 -12.917 1.00 33.12 87 ALA A O 1
ATOM 610 N N . GLY A 1 88 ? -13.566 17.289 -12.462 1.00 29.53 88 GLY A N 1
ATOM 611 C CA . GLY A 1 88 ? -14.311 16.042 -12.535 1.00 29.53 88 GLY A CA 1
ATOM 612 C C . GLY A 1 88 ? -14.462 15.616 -13.991 1.00 29.53 88 GLY A C 1
ATOM 613 O O . GLY A 1 88 ? -15.230 16.214 -14.739 1.00 29.53 88 GLY A O 1
ATOM 614 N N . ALA A 1 89 ? -13.730 14.579 -14.392 1.00 33.06 89 ALA A N 1
ATOM 615 C CA . ALA A 1 89 ? -14.048 13.826 -15.594 1.00 33.06 89 ALA A CA 1
ATOM 616 C C . ALA A 1 89 ? -15.218 12.886 -15.265 1.00 33.06 89 ALA A C 1
ATOM 618 O O . ALA A 1 89 ? -15.135 12.085 -14.334 1.00 33.06 89 ALA A O 1
ATOM 619 N N . GLY A 1 90 ? -16.327 13.042 -15.990 1.00 31.33 90 GLY A N 1
ATOM 620 C CA . GLY A 1 90 ? -17.534 12.235 -15.832 1.00 31.33 90 GLY A CA 1
ATOM 621 C C . GLY A 1 90 ? -17.336 10.749 -16.175 1.00 31.33 90 GLY A C 1
ATOM 622 O O . GLY A 1 90 ? -16.291 10.353 -16.698 1.00 31.33 90 GLY A O 1
ATOM 623 N N . PRO A 1 91 ? -18.350 9.912 -15.894 1.00 37.75 91 PRO A N 1
ATOM 624 C CA . PRO A 1 91 ? -18.274 8.465 -16.031 1.00 37.75 91 PRO A CA 1
ATOM 625 C C . PRO A 1 91 ? -18.408 8.061 -17.504 1.00 37.75 91 PRO A C 1
ATOM 627 O O . PRO A 1 91 ? -19.480 7.691 -17.976 1.00 37.75 91 PRO A O 1
ATOM 630 N N . HIS A 1 92 ? -17.312 8.127 -18.255 1.00 32.06 92 HIS A N 1
ATOM 631 C CA . HIS A 1 92 ? -17.215 7.414 -19.522 1.00 32.06 92 HIS A CA 1
ATOM 632 C C . HIS A 1 92 ? -16.714 6.002 -19.245 1.00 32.06 92 HIS A C 1
ATOM 634 O O . HIS A 1 92 ? -15.614 5.814 -18.728 1.00 32.06 92 HIS A O 1
ATOM 640 N N . GLY A 1 93 ? -17.558 5.021 -19.574 1.00 33.22 93 GLY A N 1
ATOM 641 C CA . GLY A 1 93 ? -17.283 3.599 -19.427 1.00 33.22 93 GLY A CA 1
ATOM 642 C C . GLY A 1 93 ? -15.931 3.225 -20.021 1.00 33.22 93 GLY A C 1
ATOM 643 O O . GLY A 1 93 ? -15.758 3.174 -21.240 1.00 33.22 93 GLY A O 1
ATOM 644 N N . LEU A 1 94 ? -14.978 2.948 -19.135 1.00 34.94 94 LEU A N 1
ATOM 645 C CA . LEU A 1 94 ? -13.751 2.255 -19.478 1.00 34.94 94 LEU A CA 1
ATOM 646 C C . LEU A 1 94 ? -14.158 0.858 -19.945 1.00 34.94 94 LEU A C 1
ATOM 648 O O . LEU A 1 94 ? -14.712 0.065 -19.183 1.00 34.94 94 LEU A O 1
ATOM 652 N N . ARG A 1 95 ? -13.931 0.575 -21.229 1.00 30.08 95 ARG A N 1
ATOM 653 C CA . ARG A 1 95 ? -14.010 -0.791 -21.746 1.00 30.08 95 ARG A CA 1
ATOM 654 C C . ARG A 1 95 ? -13.084 -1.685 -20.908 1.00 30.08 95 ARG A C 1
ATOM 656 O O . ARG A 1 95 ? -11.994 -1.227 -20.561 1.00 30.08 95 ARG A O 1
ATOM 663 N N . PRO A 1 96 ? -13.474 -2.937 -20.612 1.00 36.56 96 PRO A N 1
ATOM 664 C CA . PRO A 1 96 ? -12.589 -3.882 -19.945 1.00 36.56 96 PRO A CA 1
ATOM 665 C C . PRO A 1 96 ? -11.289 -3.998 -20.749 1.00 36.56 96 PRO A C 1
ATOM 667 O O . PRO A 1 96 ? -11.307 -4.288 -21.946 1.00 36.56 96 PRO A O 1
ATOM 670 N N . PHE A 1 97 ? -10.174 -3.688 -20.094 1.00 41.38 97 PHE A N 1
ATOM 671 C CA . PHE A 1 97 ? -8.837 -3.799 -20.662 1.00 41.38 97 PHE A CA 1
ATOM 672 C C . PHE A 1 97 ? -8.572 -5.287 -20.932 1.00 41.38 97 PHE A C 1
ATOM 674 O O . PHE A 1 97 ? -8.746 -6.111 -20.035 1.00 41.38 97 PHE A O 1
ATOM 681 N N . ALA A 1 98 ? -8.218 -5.651 -22.167 1.00 37.56 98 ALA A N 1
ATOM 682 C CA . ALA A 1 98 ? -7.882 -7.033 -22.497 1.00 37.56 98 ALA A CA 1
ATOM 683 C C . ALA A 1 98 ? -6.615 -7.439 -21.701 1.00 37.56 98 ALA A C 1
ATOM 685 O O . ALA A 1 98 ? -5.596 -6.762 -21.842 1.00 37.56 98 ALA A O 1
ATOM 686 N N . PRO A 1 99 ? -6.644 -8.492 -20.859 1.00 42.62 99 PRO A N 1
ATOM 687 C CA . PRO A 1 99 ? -5.608 -8.730 -19.845 1.00 42.62 99 PRO A CA 1
ATOM 688 C C . PRO A 1 99 ? -4.301 -9.365 -20.348 1.00 42.62 99 PRO A C 1
ATOM 690 O O . PRO A 1 99 ? -3.463 -9.774 -19.547 1.00 42.62 99 PRO A O 1
ATOM 693 N N . HIS A 1 100 ? -4.085 -9.485 -21.655 1.00 46.41 100 HIS A N 1
ATOM 694 C CA . HIS A 1 100 ? -3.021 -10.341 -22.173 1.00 46.41 100 HIS A CA 1
ATOM 695 C C . HIS A 1 100 ? -2.059 -9.510 -23.017 1.00 46.41 100 HIS A C 1
ATOM 697 O O . HIS A 1 100 ? -2.371 -9.135 -24.142 1.00 46.41 100 HIS A O 1
ATOM 703 N N . SER A 1 101 ? -0.892 -9.245 -22.429 1.00 56.81 101 SER A N 1
ATOM 704 C CA . SER A 1 101 ? 0.286 -8.614 -23.037 1.00 56.81 101 SER A CA 1
ATOM 705 C C . SER A 1 101 ? 0.307 -7.083 -23.034 1.00 56.81 101 SER A C 1
ATOM 707 O O . SER A 1 101 ? -0.413 -6.407 -23.766 1.00 56.81 101 SER A O 1
ATOM 709 N N . PHE A 1 102 ? 1.232 -6.529 -22.246 1.00 56.16 102 PHE A N 1
ATOM 710 C CA . PHE A 1 102 ? 1.727 -5.176 -22.478 1.00 56.16 102 PHE A CA 1
ATOM 711 C C . PHE A 1 102 ? 2.573 -5.192 -23.768 1.00 56.16 102 PHE A C 1
ATOM 713 O O . PHE A 1 102 ? 3.409 -6.092 -23.917 1.00 56.16 102 PHE A O 1
ATOM 720 N N . PRO A 1 103 ? 2.378 -4.262 -24.720 1.00 53.22 103 PRO A N 1
ATOM 721 C CA . PRO A 1 103 ? 3.120 -4.264 -25.979 1.00 53.22 103 PRO A CA 1
ATOM 722 C C . PRO A 1 103 ? 4.636 -4.209 -25.733 1.00 53.22 103 PRO A C 1
ATOM 724 O O . PRO A 1 103 ? 5.117 -3.309 -25.050 1.00 53.22 103 PRO A O 1
ATOM 727 N N . GLY A 1 104 ? 5.391 -5.160 -26.294 1.00 52.81 104 GLY A N 1
ATOM 728 C CA . GLY A 1 104 ? 6.862 -5.132 -26.297 1.00 52.81 104 GLY A CA 1
ATOM 729 C C . GLY A 1 104 ? 7.581 -5.964 -25.228 1.00 52.81 104 GLY A C 1
ATOM 730 O O . GLY A 1 104 ? 8.806 -5.927 -25.181 1.00 52.81 104 GLY A O 1
ATOM 731 N N . LEU A 1 105 ? 6.871 -6.737 -24.400 1.00 51.19 105 LEU A N 1
ATOM 732 C CA . LEU A 1 105 ? 7.490 -7.681 -23.460 1.00 51.19 105 LEU A CA 1
ATOM 733 C C . LEU A 1 105 ? 7.395 -9.116 -23.996 1.00 51.19 105 LEU A C 1
ATOM 735 O O . LEU A 1 105 ? 6.455 -9.840 -23.674 1.00 51.19 105 LEU A O 1
ATOM 739 N N . SER A 1 106 ? 8.366 -9.530 -24.812 1.00 44.97 106 SER A N 1
ATOM 740 C CA . SER A 1 106 ? 8.585 -10.957 -25.085 1.00 44.97 106 SER A CA 1
ATOM 741 C C . SER A 1 106 ? 9.409 -11.573 -23.943 1.00 44.97 106 SER A C 1
ATOM 743 O O . SER A 1 106 ? 10.424 -10.987 -23.562 1.00 44.97 106 SER A O 1
ATOM 745 N N . PRO A 1 107 ? 9.016 -12.735 -23.391 1.00 45.53 107 PRO A N 1
ATOM 746 C CA . PRO A 1 107 ? 9.650 -13.361 -22.229 1.00 45.53 107 PRO A CA 1
ATOM 747 C C . PRO A 1 107 ? 10.884 -14.198 -22.616 1.00 45.53 107 PRO A C 1
ATOM 749 O O . PRO A 1 107 ? 11.043 -15.329 -22.164 1.00 45.53 107 PRO A O 1
ATOM 752 N N . GLU A 1 108 ? 11.753 -13.674 -23.479 1.00 41.69 108 GLU A N 1
ATOM 753 C CA . GLU A 1 108 ? 12.968 -14.382 -23.896 1.00 41.69 108 GLU A CA 1
ATOM 754 C C . GLU A 1 108 ? 14.074 -14.170 -22.848 1.00 41.69 108 GLU A C 1
ATOM 756 O O . GLU A 1 108 ? 14.576 -13.063 -22.627 1.00 41.69 108 GLU A O 1
ATOM 761 N N . LEU A 1 109 ? 14.407 -15.260 -22.156 1.00 44.31 109 LEU A N 1
ATOM 762 C CA . LEU A 1 109 ? 15.450 -15.368 -21.142 1.00 44.31 109 LEU A CA 1
ATOM 763 C C . LEU A 1 109 ? 16.827 -14.999 -21.721 1.00 44.31 109 LEU A C 1
ATOM 765 O O . LEU A 1 109 ? 17.331 -15.667 -22.616 1.00 44.31 109 LEU A O 1
ATOM 769 N N . GLY A 1 110 ? 17.470 -13.986 -21.132 1.00 41.31 110 GLY A N 1
ATOM 770 C CA . GLY A 1 110 ? 18.920 -13.784 -21.232 1.00 41.31 110 GLY A CA 1
ATOM 771 C C . GLY A 1 110 ? 19.406 -12.971 -22.434 1.00 41.31 110 GLY A C 1
ATOM 772 O O . GLY A 1 110 ? 20.284 -13.423 -23.159 1.00 41.31 110 GLY A O 1
ATOM 773 N N . GLY A 1 111 ? 18.879 -11.759 -22.631 1.00 50.38 111 GLY A N 1
ATOM 774 C CA . GLY A 1 111 ? 19.422 -10.817 -23.626 1.00 50.38 111 GLY A CA 1
ATOM 775 C C . GLY A 1 111 ? 18.428 -9.818 -24.221 1.00 50.38 111 GLY A C 1
ATOM 776 O O . GLY A 1 111 ? 18.803 -9.049 -25.103 1.00 50.38 111 GLY A O 1
ATOM 777 N N . GLY A 1 112 ? 17.168 -9.828 -23.771 1.00 53.78 112 GLY A N 1
ATOM 778 C CA . GLY A 1 112 ? 16.138 -8.913 -24.259 1.00 53.78 112 GLY A CA 1
ATOM 779 C C . GLY A 1 112 ? 16.463 -7.428 -24.024 1.00 53.78 112 GLY A C 1
ATOM 780 O O . GLY A 1 112 ? 17.257 -7.092 -23.138 1.00 53.78 112 GLY A O 1
ATOM 781 N N . PRO A 1 113 ? 15.848 -6.522 -24.808 1.00 60.03 113 PRO A N 1
ATOM 782 C CA . PRO A 1 113 ? 16.004 -5.086 -24.613 1.00 60.03 113 PRO A CA 1
ATOM 783 C C . PRO A 1 113 ? 15.595 -4.679 -23.187 1.00 60.03 113 PRO A C 1
ATOM 785 O O . PRO A 1 113 ? 14.734 -5.330 -22.585 1.00 60.03 113 PRO A O 1
ATOM 788 N N . PRO A 1 114 ? 16.183 -3.601 -22.635 1.00 73.81 114 PRO A N 1
ATOM 789 C CA . PRO A 1 114 ? 15.810 -3.109 -21.316 1.00 73.81 114 PRO A CA 1
ATOM 790 C C . PRO A 1 114 ? 14.306 -2.830 -21.260 1.00 73.81 114 PRO A C 1
ATOM 792 O O . PRO A 1 114 ? 13.716 -2.349 -22.232 1.00 73.81 114 PRO A O 1
ATOM 795 N N . ALA A 1 115 ? 13.690 -3.125 -20.113 1.00 83.88 115 ALA A N 1
ATOM 796 C CA . ALA A 1 115 ? 12.265 -2.902 -19.915 1.00 83.88 115 ALA A CA 1
ATOM 797 C C . ALA A 1 115 ? 11.889 -1.442 -20.247 1.00 83.88 115 ALA A C 1
ATOM 799 O O . ALA A 1 115 ? 12.645 -0.521 -19.909 1.00 83.88 115 ALA A O 1
ATOM 800 N N . PRO A 1 116 ? 10.717 -1.195 -20.865 1.00 91.50 116 PRO A N 1
ATOM 801 C CA . PRO A 1 116 ? 10.273 0.160 -21.161 1.00 91.50 116 PRO A CA 1
ATOM 802 C C . PRO A 1 116 ? 10.283 1.036 -19.904 1.00 91.50 116 PRO A C 1
ATOM 804 O O . PRO A 1 116 ? 9.858 0.608 -18.827 1.00 91.50 116 PRO A O 1
ATOM 807 N N . ARG A 1 117 ? 10.715 2.297 -20.033 1.00 92.50 117 ARG A N 1
ATOM 808 C CA . ARG A 1 117 ? 10.788 3.232 -18.894 1.00 92.50 117 ARG A CA 1
ATOM 809 C C . ARG A 1 117 ? 9.438 3.391 -18.189 1.00 92.50 117 ARG A C 1
ATOM 811 O O . ARG A 1 117 ? 9.411 3.541 -16.969 1.00 92.50 117 ARG A O 1
ATOM 818 N N . ALA A 1 118 ? 8.335 3.317 -18.939 1.00 93.50 118 ALA A N 1
ATOM 819 C CA . ALA A 1 118 ? 6.984 3.340 -18.390 1.00 93.50 118 ALA A CA 1
ATOM 820 C C . ALA A 1 118 ? 6.710 2.193 -17.418 1.00 93.50 118 ALA A C 1
ATOM 822 O O . ALA A 1 118 ? 6.139 2.408 -16.349 1.00 93.50 118 ALA A O 1
ATOM 823 N N . LEU A 1 119 ? 7.191 1.000 -17.753 1.00 95.56 119 LEU A N 1
ATOM 824 C CA . LEU A 1 119 ? 7.041 -0.182 -16.925 1.00 95.56 119 LEU A CA 1
ATOM 825 C C . LEU A 1 119 ? 7.911 -0.119 -15.667 1.00 95.56 119 LEU A C 1
ATOM 827 O O . LEU A 1 119 ? 7.436 -0.440 -14.582 1.00 95.56 119 LEU A O 1
ATOM 831 N N . LEU A 1 120 ? 9.153 0.357 -15.788 1.00 95.75 120 LEU A N 1
ATOM 832 C CA . LEU A 1 120 ? 10.030 0.565 -14.633 1.00 95.75 120 LEU A CA 1
ATOM 833 C C . LEU A 1 120 ? 9.452 1.611 -13.669 1.00 95.75 120 LEU A C 1
ATOM 835 O O . LEU A 1 120 ? 9.470 1.417 -12.456 1.00 95.75 120 LEU A O 1
ATOM 839 N N . ALA A 1 121 ? 8.895 2.705 -14.198 1.00 94.62 121 ALA A N 1
ATOM 840 C CA . ALA A 1 121 ? 8.243 3.724 -13.381 1.00 94.62 121 ALA A CA 1
ATOM 841 C C . ALA A 1 121 ? 6.985 3.170 -12.693 1.00 94.62 121 ALA A C 1
ATOM 843 O O . ALA A 1 121 ? 6.769 3.425 -11.511 1.00 94.62 121 ALA A O 1
ATOM 844 N N . ALA A 1 122 ? 6.184 2.371 -13.401 1.00 96.50 122 ALA A N 1
ATOM 845 C CA . ALA A 1 122 ? 5.022 1.692 -12.838 1.00 96.50 122 ALA A CA 1
ATOM 846 C C . ALA A 1 122 ? 5.404 0.712 -11.714 1.00 96.50 122 ALA A C 1
ATOM 848 O O . ALA A 1 122 ? 4.785 0.730 -10.649 1.00 96.50 122 ALA A O 1
ATOM 849 N N . ALA A 1 123 ? 6.459 -0.086 -11.910 1.00 96.88 123 ALA A N 1
ATOM 850 C CA . ALA A 1 123 ? 6.990 -0.986 -10.890 1.00 96.88 123 ALA A CA 1
ATOM 851 C C . ALA A 1 123 ? 7.474 -0.214 -9.654 1.00 96.88 123 ALA A C 1
ATOM 853 O O . ALA A 1 123 ? 7.147 -0.592 -8.533 1.00 96.88 123 ALA A O 1
ATOM 854 N N . HIS A 1 124 ? 8.162 0.915 -9.846 1.00 95.62 124 HIS A N 1
ATOM 855 C CA . HIS A 1 124 ? 8.570 1.791 -8.746 1.00 95.62 124 HIS A CA 1
ATOM 856 C C . HIS A 1 124 ? 7.372 2.409 -7.999 1.00 95.62 124 HIS A C 1
ATOM 858 O O . HIS A 1 124 ? 7.398 2.515 -6.777 1.00 95.62 124 HIS A O 1
ATOM 864 N N . VAL A 1 125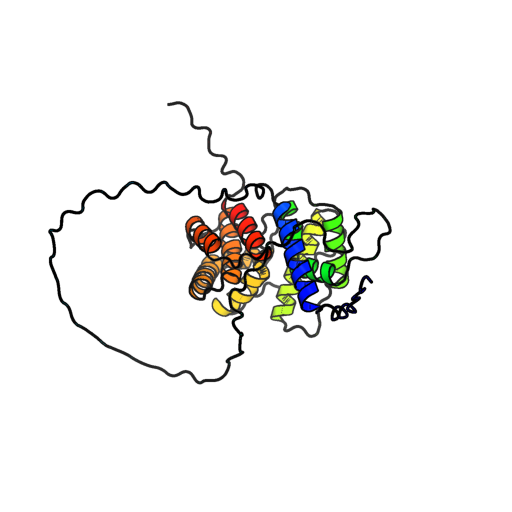 ? 6.303 2.789 -8.711 1.00 95.19 125 VAL A N 1
ATOM 865 C CA . VAL A 1 125 ? 5.075 3.348 -8.112 1.00 95.19 125 VAL A CA 1
ATOM 866 C C . VAL A 1 125 ? 4.312 2.316 -7.280 1.00 95.19 125 VAL A C 1
ATOM 868 O O . VAL A 1 125 ? 3.743 2.677 -6.248 1.00 95.19 125 VAL A O 1
ATOM 871 N N . LEU A 1 126 ? 4.259 1.056 -7.723 1.00 96.75 126 LEU A N 1
ATOM 872 C CA . LEU A 1 126 ? 3.675 -0.030 -6.929 1.00 96.75 126 LEU A CA 1
ATOM 873 C C . LEU A 1 126 ? 4.583 -0.419 -5.756 1.00 96.75 126 LEU A C 1
ATOM 875 O O . LEU A 1 126 ? 4.084 -0.720 -4.671 1.00 96.75 126 LEU A O 1
ATOM 879 N N . GLY A 1 127 ? 5.901 -0.374 -5.962 1.00 95.94 127 GLY A N 1
ATOM 880 C CA . GLY A 1 127 ? 6.907 -0.642 -4.942 1.00 95.94 127 GLY A CA 1
ATOM 881 C C . GLY A 1 127 ? 6.712 -2.027 -4.311 1.00 95.94 127 GLY A C 1
ATOM 882 O O . GLY A 1 127 ? 6.680 -3.024 -5.039 1.00 95.94 127 GLY A O 1
ATOM 883 N N . PRO A 1 128 ? 6.536 -2.122 -2.980 1.00 97.38 128 PRO A N 1
ATOM 884 C CA . PRO A 1 128 ? 6.424 -3.405 -2.296 1.00 97.38 128 PRO A CA 1
ATOM 885 C C . PRO A 1 128 ? 5.148 -4.180 -2.660 1.00 97.38 128 PRO A C 1
ATOM 887 O O . PRO A 1 128 ? 5.141 -5.402 -2.539 1.00 97.38 128 PRO A O 1
ATOM 890 N N . ASP A 1 129 ? 4.095 -3.523 -3.164 1.00 97.56 129 ASP A N 1
ATOM 891 C CA . ASP A 1 129 ? 2.859 -4.217 -3.558 1.00 97.56 129 ASP A CA 1
ATOM 892 C C . ASP A 1 129 ? 3.057 -5.153 -4.753 1.00 97.56 129 ASP A C 1
ATOM 894 O O . ASP A 1 129 ? 2.370 -6.167 -4.858 1.00 97.56 129 ASP A O 1
ATOM 898 N N . LEU A 1 130 ? 4.037 -4.872 -5.617 1.00 97.25 130 LEU A N 1
ATOM 899 C CA . LEU A 1 130 ? 4.402 -5.770 -6.715 1.00 97.25 130 LEU A CA 1
ATOM 900 C C . LEU A 1 130 ? 4.942 -7.119 -6.200 1.00 97.25 130 LEU A C 1
ATOM 902 O O . LEU A 1 130 ? 4.870 -8.130 -6.894 1.00 97.25 130 LEU A O 1
ATOM 906 N N . LEU A 1 131 ? 5.465 -7.128 -4.971 1.00 97.25 131 LEU A N 1
ATOM 907 C CA . LEU A 1 131 ? 6.045 -8.283 -4.285 1.00 97.25 131 LEU A CA 1
ATOM 908 C C . LEU A 1 131 ? 5.137 -8.813 -3.165 1.00 97.25 131 LEU A C 1
ATOM 910 O O . LEU A 1 131 ? 5.509 -9.752 -2.458 1.00 97.25 131 LEU A O 1
ATOM 914 N N . ALA A 1 132 ? 3.937 -8.248 -3.007 1.00 95.38 132 ALA A N 1
ATOM 915 C CA . ALA A 1 132 ? 2.990 -8.670 -1.987 1.00 95.38 132 ALA A CA 1
ATOM 916 C C . ALA A 1 132 ? 2.610 -10.161 -2.069 1.00 95.38 132 ALA A C 1
ATOM 918 O O . ALA A 1 132 ? 2.503 -10.770 -1.004 1.00 95.38 132 ALA A O 1
ATOM 919 N N . PRO A 1 133 ? 2.483 -10.805 -3.253 1.00 94.25 133 PRO A N 1
ATOM 920 C CA . PRO A 1 133 ? 2.258 -12.250 -3.312 1.00 94.25 133 PRO A CA 1
ATOM 921 C C . PRO A 1 133 ? 3.304 -13.060 -2.532 1.00 94.25 133 PRO A C 1
ATOM 923 O O . PRO A 1 133 ? 2.920 -13.912 -1.733 1.00 94.25 133 PRO A O 1
ATOM 926 N N . ALA A 1 134 ? 4.598 -12.730 -2.643 1.00 93.12 134 ALA A N 1
ATOM 927 C CA . ALA A 1 134 ? 5.655 -13.375 -1.852 1.00 93.12 134 ALA A CA 1
ATOM 928 C C . ALA A 1 134 ? 5.506 -13.111 -0.351 1.00 93.12 134 ALA A C 1
ATOM 930 O O . ALA A 1 134 ? 5.695 -14.019 0.458 1.00 93.12 134 ALA A O 1
ATOM 931 N N . ALA A 1 135 ? 5.119 -11.892 0.040 1.00 92.19 135 ALA A N 1
ATOM 932 C CA . ALA A 1 135 ? 4.823 -11.586 1.439 1.00 92.19 135 ALA A CA 1
ATOM 933 C C . ALA A 1 135 ? 3.639 -12.412 1.984 1.00 92.19 135 ALA A C 1
ATOM 935 O O . ALA A 1 135 ? 3.572 -12.662 3.183 1.00 92.19 135 ALA A O 1
ATOM 936 N N . HIS A 1 136 ? 2.747 -12.879 1.109 1.00 90.94 136 HIS A N 1
ATOM 937 C CA . HIS A 1 136 ? 1.636 -13.779 1.421 1.00 90.94 136 HIS A CA 1
ATOM 938 C C . HIS A 1 136 ? 1.940 -15.263 1.133 1.00 90.94 136 HIS A C 1
ATOM 940 O O . HIS A 1 136 ? 1.028 -16.086 1.107 1.00 90.94 136 HIS A O 1
ATOM 946 N N . GLY A 1 137 ? 3.214 -15.627 0.941 1.00 90.19 137 GLY A N 1
ATOM 947 C CA . GLY A 1 137 ? 3.654 -17.014 0.749 1.00 90.19 137 GLY A CA 1
ATOM 948 C C . GLY A 1 137 ? 3.409 -17.589 -0.650 1.00 90.19 137 GLY A C 1
ATOM 949 O O . GLY A 1 137 ? 3.618 -18.782 -0.858 1.00 90.19 137 GLY A O 1
ATOM 950 N N . ALA A 1 138 ? 2.981 -16.771 -1.613 1.00 90.75 138 ALA A N 1
ATOM 951 C CA . ALA A 1 138 ? 2.821 -17.184 -3.001 1.00 90.75 138 ALA A CA 1
ATOM 952 C C . ALA A 1 138 ? 4.141 -17.035 -3.779 1.00 90.75 138 ALA A C 1
ATOM 954 O O . ALA A 1 138 ? 4.916 -16.112 -3.510 1.00 90.75 138 ALA A O 1
ATOM 955 N N . PRO A 1 139 ? 4.419 -17.903 -4.767 1.00 89.56 139 PRO A N 1
ATOM 956 C CA . PRO A 1 139 ? 5.581 -17.729 -5.626 1.00 89.56 139 PRO A CA 1
ATOM 957 C C . PRO A 1 139 ? 5.453 -16.437 -6.446 1.00 89.56 139 PRO A C 1
ATOM 959 O O . PRO A 1 139 ? 4.386 -16.125 -6.972 1.00 89.56 139 PRO A O 1
ATOM 962 N N . VAL A 1 140 ? 6.555 -15.698 -6.587 1.00 90.75 140 VAL A N 1
ATOM 963 C CA . VAL A 1 140 ? 6.640 -14.535 -7.481 1.00 90.75 140 VAL A CA 1
ATOM 964 C C . VAL A 1 140 ? 7.485 -14.907 -8.690 1.00 90.75 140 VAL A C 1
ATOM 966 O O . VAL A 1 140 ? 8.584 -15.440 -8.556 1.00 90.75 140 VAL A O 1
ATOM 969 N N . ASP A 1 141 ? 6.955 -14.607 -9.873 1.00 91.69 141 ASP A N 1
ATOM 970 C CA . ASP A 1 141 ? 7.634 -14.761 -11.160 1.00 91.69 141 ASP A CA 1
ATOM 971 C C . ASP A 1 141 ? 9.025 -14.082 -11.145 1.00 91.69 141 ASP A C 1
ATOM 973 O O . ASP A 1 141 ? 9.106 -12.883 -10.841 1.00 91.69 141 ASP A O 1
ATOM 977 N N . PRO A 1 142 ? 10.118 -14.790 -11.499 1.00 93.00 142 PRO A N 1
ATOM 978 C CA . PRO A 1 142 ? 11.460 -14.214 -11.575 1.00 93.00 142 PRO A CA 1
ATOM 979 C C . PRO A 1 142 ? 11.548 -12.944 -12.431 1.00 93.00 142 PRO A C 1
ATOM 981 O O . PRO A 1 142 ? 12.303 -12.033 -12.092 1.00 93.00 142 PRO A O 1
ATOM 984 N N . ALA A 1 143 ? 10.744 -12.825 -13.495 1.00 92.69 143 ALA A N 1
ATOM 985 C CA . ALA A 1 143 ? 10.722 -11.614 -14.316 1.00 92.69 143 ALA A CA 1
ATOM 986 C C . ALA A 1 143 ? 10.161 -10.400 -13.552 1.00 92.69 143 ALA A C 1
ATOM 988 O O . ALA A 1 143 ? 10.627 -9.276 -13.736 1.00 92.69 143 ALA A O 1
ATOM 989 N N . THR A 1 144 ? 9.201 -10.616 -12.648 1.00 95.12 144 THR A N 1
ATOM 990 C CA . THR A 1 144 ? 8.671 -9.570 -11.761 1.00 95.12 144 THR A CA 1
ATOM 991 C C . THR A 1 144 ? 9.720 -9.128 -10.734 1.00 95.12 144 THR A C 1
ATOM 993 O O . THR A 1 144 ? 9.852 -7.929 -10.485 1.00 95.12 144 THR A O 1
ATOM 996 N N . LEU A 1 145 ? 10.506 -10.063 -10.183 1.00 95.38 145 LEU A N 1
ATOM 997 C CA . LEU A 1 145 ? 11.618 -9.744 -9.276 1.00 95.38 145 LEU A CA 1
ATOM 998 C C . LEU A 1 145 ? 12.700 -8.915 -9.980 1.00 95.38 145 LEU A C 1
ATOM 1000 O O . LEU A 1 145 ? 13.098 -7.868 -9.470 1.00 95.38 145 LEU A O 1
ATOM 1004 N N . ALA A 1 146 ? 13.113 -9.336 -11.180 1.00 94.25 146 ALA A N 1
ATOM 1005 C CA . ALA A 1 146 ? 14.091 -8.611 -11.987 1.00 94.25 146 ALA A CA 1
ATOM 1006 C C . ALA A 1 146 ? 13.600 -7.199 -12.348 1.00 94.25 146 ALA A C 1
ATOM 1008 O O . ALA A 1 146 ? 14.353 -6.232 -12.228 1.00 94.25 146 ALA A O 1
ATOM 1009 N N . LEU A 1 147 ? 12.321 -7.058 -12.719 1.00 95.62 147 LEU A N 1
ATOM 1010 C CA . LEU A 1 147 ? 11.704 -5.762 -13.005 1.00 95.62 147 LEU A CA 1
ATOM 1011 C C . LEU A 1 147 ? 11.713 -4.835 -11.780 1.00 95.62 147 LEU A C 1
ATOM 1013 O O . LEU A 1 147 ? 12.043 -3.656 -11.908 1.00 95.62 147 LEU A O 1
ATOM 1017 N N . ALA A 1 148 ? 11.369 -5.354 -10.598 1.00 96.06 148 ALA A N 1
ATOM 1018 C CA . ALA A 1 148 ? 11.376 -4.586 -9.355 1.00 96.06 148 ALA A CA 1
ATOM 1019 C C . ALA A 1 148 ? 12.798 -4.156 -8.952 1.00 96.06 148 ALA A C 1
ATOM 1021 O O . ALA A 1 148 ? 13.007 -3.002 -8.574 1.00 96.06 148 ALA A O 1
ATOM 1022 N N . ALA A 1 149 ? 13.784 -5.050 -9.080 1.00 94.88 149 ALA A N 1
ATOM 1023 C CA . ALA A 1 149 ? 15.187 -4.742 -8.810 1.00 94.88 149 ALA A CA 1
ATOM 1024 C C . ALA A 1 149 ? 15.731 -3.666 -9.764 1.00 94.88 149 ALA A C 1
ATOM 1026 O O . ALA A 1 149 ? 16.372 -2.709 -9.325 1.00 94.88 149 ALA A O 1
ATOM 1027 N N . GLU A 1 150 ? 15.418 -3.771 -11.055 1.00 94.31 150 GLU A N 1
ATOM 1028 C CA . GLU A 1 150 ? 15.813 -2.783 -12.058 1.00 94.31 150 GLU A CA 1
ATOM 1029 C C . GLU A 1 150 ? 15.134 -1.426 -11.817 1.00 94.31 150 GLU A C 1
ATOM 1031 O O . GLU A 1 150 ? 15.789 -0.382 -11.850 1.00 94.31 150 GLU A O 1
ATOM 1036 N N . ALA A 1 151 ? 13.840 -1.417 -11.489 1.00 94.81 151 ALA A N 1
ATOM 1037 C CA . ALA A 1 151 ? 13.125 -0.197 -11.126 1.00 94.81 151 ALA A CA 1
ATOM 1038 C C . ALA A 1 151 ? 13.743 0.476 -9.890 1.00 94.81 151 ALA A C 1
ATOM 1040 O O . ALA A 1 151 ? 13.923 1.695 -9.879 1.00 94.81 151 ALA A O 1
ATOM 1041 N N . GLN A 1 152 ? 14.133 -0.309 -8.881 1.00 92.88 152 GLN A N 1
ATOM 1042 C CA . GLN A 1 152 ? 14.817 0.191 -7.689 1.00 92.88 152 GLN A CA 1
ATOM 1043 C C . GLN A 1 152 ? 16.201 0.763 -8.021 1.00 92.88 152 GLN A C 1
ATOM 1045 O O . GLN A 1 152 ? 16.585 1.794 -7.475 1.00 92.88 152 GLN A O 1
ATOM 1050 N N . ARG A 1 153 ? 16.942 0.156 -8.950 1.00 92.25 153 ARG A N 1
ATOM 1051 C CA . ARG A 1 153 ? 18.235 0.679 -9.410 1.00 92.25 153 ARG A CA 1
ATOM 1052 C C . ARG A 1 153 ? 18.087 2.004 -10.164 1.00 92.25 153 ARG A C 1
ATOM 1054 O O . ARG A 1 153 ? 18.907 2.900 -9.987 1.00 92.25 153 ARG A O 1
ATOM 1061 N N . VAL A 1 154 ? 17.054 2.134 -11.000 1.00 92.38 154 VAL A N 1
ATOM 1062 C CA . VAL A 1 154 ? 16.824 3.322 -11.841 1.00 92.38 154 VAL A CA 1
ATOM 1063 C C . VAL A 1 154 ? 16.196 4.483 -11.061 1.00 92.38 154 VAL A C 1
ATOM 1065 O O . VAL A 1 154 ? 16.553 5.634 -11.304 1.00 92.38 154 VAL A O 1
ATOM 1068 N N . PHE A 1 155 ? 15.271 4.202 -10.139 1.00 90.19 155 PHE A N 1
ATOM 1069 C CA . PHE A 1 155 ? 14.459 5.217 -9.450 1.00 90.19 155 PHE A CA 1
ATOM 1070 C C . PHE A 1 155 ? 14.640 5.260 -7.927 1.00 90.19 155 PHE A C 1
ATOM 1072 O O . PHE A 1 155 ? 14.078 6.135 -7.278 1.00 90.19 155 PHE A O 1
ATOM 1079 N N . GLY A 1 156 ? 15.403 4.341 -7.330 1.00 81.31 156 GLY A N 1
ATOM 1080 C CA . GLY A 1 156 ? 15.554 4.249 -5.872 1.00 81.31 156 GLY A CA 1
ATOM 1081 C C . GLY A 1 156 ? 16.414 5.348 -5.247 1.00 81.31 156 GLY A C 1
ATOM 1082 O O . GLY A 1 156 ? 16.375 5.528 -4.031 1.00 81.31 156 GLY A O 1
ATOM 1083 N N . ALA A 1 157 ? 17.173 6.100 -6.050 1.00 77.56 157 ALA A N 1
ATOM 1084 C CA . ALA A 1 157 ? 17.901 7.267 -5.568 1.00 77.56 157 ALA A CA 1
ATOM 1085 C C . ALA A 1 157 ? 16.923 8.373 -5.139 1.00 77.56 157 ALA A C 1
ATOM 1087 O O . ALA A 1 157 ? 15.942 8.660 -5.828 1.00 77.56 157 ALA A O 1
ATOM 1088 N N . ALA A 1 158 ? 17.198 9.012 -4.000 1.00 74.44 158 ALA A N 1
ATOM 1089 C CA . ALA A 1 158 ? 16.388 10.125 -3.530 1.00 74.44 158 ALA A CA 1
ATOM 1090 C C . ALA A 1 158 ? 16.445 11.286 -4.534 1.00 74.44 158 ALA A C 1
ATOM 1092 O O . ALA A 1 158 ? 17.522 11.746 -4.906 1.00 74.44 158 ALA A O 1
ATOM 1093 N N . ASP A 1 159 ? 15.275 11.770 -4.947 1.00 75.31 159 ASP A N 1
ATOM 1094 C CA . ASP A 1 159 ? 15.157 12.999 -5.727 1.00 75.31 159 ASP A CA 1
ATOM 1095 C C . ASP A 1 159 ? 15.499 14.203 -4.828 1.00 75.31 159 ASP A C 1
ATOM 1097 O O . ASP A 1 159 ? 14.766 14.452 -3.864 1.00 75.31 159 ASP A O 1
ATOM 1101 N N . PRO A 1 160 ? 16.578 14.957 -5.106 1.00 69.62 160 PRO A N 1
ATOM 1102 C CA . PRO A 1 160 ? 16.994 16.078 -4.268 1.00 69.62 160 PRO A CA 1
ATOM 1103 C C . PRO A 1 160 ? 16.004 17.253 -4.301 1.00 69.62 160 PRO A C 1
ATOM 1105 O O . PRO A 1 160 ? 16.011 18.070 -3.385 1.00 69.62 160 PRO A O 1
ATOM 1108 N N . ALA A 1 161 ? 15.141 17.343 -5.320 1.00 78.62 161 ALA A N 1
ATOM 1109 C CA . ALA A 1 161 ? 14.124 18.391 -5.433 1.00 78.62 161 ALA A CA 1
ATOM 1110 C C . ALA A 1 161 ? 12.831 18.067 -4.658 1.00 78.62 161 ALA A C 1
ATOM 1112 O O . ALA A 1 161 ? 11.897 18.870 -4.607 1.00 78.62 161 ALA A O 1
ATOM 1113 N N . ALA A 1 162 ? 12.752 16.882 -4.057 1.00 79.25 162 ALA A N 1
ATOM 1114 C CA . ALA A 1 162 ? 11.600 16.432 -3.303 1.00 79.25 162 ALA A CA 1
ATOM 1115 C C . ALA A 1 162 ? 11.362 17.259 -2.036 1.00 79.25 162 ALA A C 1
ATOM 1117 O O . ALA A 1 162 ? 12.269 17.451 -1.228 1.00 79.25 162 ALA A O 1
ATOM 1118 N N . ALA A 1 163 ? 10.103 17.618 -1.774 1.00 82.62 163 ALA A N 1
ATOM 1119 C CA . ALA A 1 163 ? 9.721 18.065 -0.439 1.00 82.62 163 ALA A CA 1
ATOM 1120 C C . ALA A 1 163 ? 10.095 16.983 0.603 1.00 82.62 163 ALA A C 1
ATOM 1122 O O . ALA A 1 163 ? 9.838 15.799 0.345 1.00 82.62 163 ALA A O 1
ATOM 1123 N N . PRO A 1 164 ? 10.628 17.346 1.787 1.00 84.56 164 PRO A N 1
ATOM 1124 C CA . PRO A 1 164 ? 11.163 16.378 2.750 1.00 84.56 164 PRO A CA 1
ATOM 1125 C C . PRO A 1 164 ? 10.195 15.247 3.127 1.00 84.56 164 PRO A C 1
ATOM 1127 O O . PRO A 1 164 ? 10.584 14.083 3.162 1.00 84.56 164 PRO A O 1
ATOM 1130 N N . ALA A 1 165 ? 8.910 15.558 3.330 1.00 86.38 165 ALA A N 1
ATOM 1131 C CA . ALA A 1 165 ? 7.893 14.552 3.647 1.00 86.38 165 ALA A CA 1
ATOM 1132 C C . ALA A 1 165 ? 7.679 13.546 2.499 1.00 86.38 165 ALA A C 1
ATOM 1134 O O . ALA A 1 165 ? 7.602 12.338 2.725 1.00 86.38 165 ALA A O 1
ATOM 1135 N N . ALA A 1 166 ? 7.643 14.024 1.252 1.00 88.56 166 ALA A N 1
ATOM 1136 C CA . ALA A 1 166 ? 7.500 13.167 0.077 1.00 88.56 166 ALA A CA 1
ATOM 1137 C C . ALA A 1 166 ? 8.760 12.321 -0.170 1.00 88.56 166 ALA A C 1
ATOM 1139 O O . ALA A 1 166 ? 8.651 11.158 -0.562 1.00 88.56 166 ALA A O 1
ATOM 1140 N N . ALA A 1 167 ? 9.945 12.885 0.091 1.00 90.31 167 ALA A N 1
ATOM 1141 C CA . ALA A 1 167 ? 11.210 12.157 0.057 1.00 90.31 167 ALA A CA 1
ATOM 1142 C C . ALA A 1 167 ? 11.216 11.014 1.080 1.00 90.31 167 ALA A C 1
ATOM 1144 O O . ALA A 1 167 ? 11.585 9.891 0.746 1.00 90.31 167 ALA A O 1
ATOM 1145 N N . LEU A 1 168 ? 10.732 11.276 2.299 1.00 91.62 168 LEU A N 1
ATOM 1146 C CA . LEU A 1 168 ? 10.665 10.277 3.360 1.00 91.62 168 LEU A CA 1
ATOM 1147 C C . LEU A 1 168 ? 9.705 9.129 3.021 1.00 91.62 168 LEU A C 1
ATOM 1149 O O . LEU A 1 168 ? 10.051 7.964 3.210 1.00 91.62 168 LEU A O 1
ATOM 1153 N N . VAL A 1 169 ? 8.526 9.436 2.471 1.00 93.38 169 VAL A N 1
ATOM 1154 C CA . VAL A 1 169 ? 7.577 8.413 1.998 1.00 93.38 169 VAL A CA 1
ATOM 1155 C C . VAL A 1 169 ? 8.203 7.543 0.907 1.00 93.38 169 VAL A C 1
ATOM 1157 O O . VAL A 1 169 ? 8.098 6.318 0.972 1.00 93.38 169 VAL A O 1
ATOM 1160 N N . ARG A 1 170 ? 8.899 8.150 -0.065 1.00 92.81 170 ARG A N 1
ATOM 1161 C CA . ARG A 1 170 ? 9.617 7.405 -1.112 1.00 92.81 170 ARG A CA 1
ATOM 1162 C C . ARG A 1 170 ? 10.744 6.546 -0.551 1.00 92.81 170 ARG A C 1
ATOM 1164 O O . ARG A 1 170 ? 10.878 5.400 -0.963 1.00 92.81 170 ARG A O 1
ATOM 1171 N N . ALA A 1 171 ? 11.505 7.058 0.413 1.00 93.38 171 ALA A N 1
ATOM 1172 C CA . ALA A 1 171 ? 12.577 6.309 1.059 1.00 93.38 171 ALA A CA 1
ATOM 1173 C C . ALA A 1 171 ? 12.039 5.067 1.792 1.00 93.38 171 ALA A C 1
ATOM 1175 O O . ALA A 1 171 ? 12.615 3.989 1.677 1.00 93.38 171 ALA A O 1
ATOM 1176 N N . TRP A 1 172 ? 10.900 5.181 2.484 1.00 96.00 172 TRP A N 1
ATOM 1177 C CA . TRP A 1 172 ? 10.244 4.037 3.130 1.00 96.00 172 TRP A CA 1
ATOM 1178 C C . TRP A 1 172 ? 9.679 3.018 2.134 1.00 96.00 172 TRP A C 1
ATOM 1180 O O . TRP A 1 172 ? 9.781 1.816 2.375 1.00 96.00 172 TRP A O 1
ATOM 1190 N N . HIS A 1 173 ? 9.127 3.479 1.010 1.00 95.44 173 HIS A N 1
ATOM 1191 C CA . HIS A 1 173 ? 8.699 2.617 -0.102 1.00 95.44 173 HIS A CA 1
ATOM 1192 C C . HIS A 1 173 ? 9.866 1.845 -0.725 1.00 95.44 173 HIS A C 1
ATOM 1194 O O . HIS A 1 173 ? 9.792 0.627 -0.899 1.00 95.44 173 HIS A O 1
ATOM 1200 N N . GLY A 1 174 ? 10.965 2.547 -1.013 1.00 95.00 174 GLY A N 1
ATOM 1201 C CA . GLY A 1 174 ? 12.191 1.956 -1.542 1.00 95.00 174 GLY A CA 1
ATOM 1202 C C . GLY A 1 174 ? 12.807 0.952 -0.570 1.00 95.00 174 GLY A C 1
ATOM 1203 O O . GLY A 1 174 ? 13.149 -0.153 -0.979 1.00 95.00 174 GLY A O 1
ATOM 1204 N N . TRP A 1 175 ? 12.865 1.289 0.724 1.00 96.19 175 TRP A N 1
ATOM 1205 C CA . TRP A 1 175 ? 13.315 0.372 1.775 1.00 96.19 175 TRP A CA 1
ATOM 1206 C C . TRP A 1 175 ? 12.473 -0.907 1.814 1.00 96.19 175 TRP A C 1
ATOM 1208 O O . TRP A 1 175 ? 13.032 -1.997 1.784 1.00 96.19 175 TRP A O 1
ATOM 1218 N N . ALA A 1 176 ? 11.141 -0.792 1.814 1.00 97.00 176 ALA A N 1
ATOM 1219 C CA . ALA A 1 176 ? 10.247 -1.951 1.853 1.00 97.00 176 ALA A CA 1
ATOM 1220 C C . ALA A 1 176 ? 10.411 -2.851 0.617 1.00 97.00 176 ALA A C 1
ATOM 1222 O O . ALA A 1 176 ? 10.427 -4.075 0.733 1.00 97.00 176 ALA A O 1
ATOM 1223 N N . THR A 1 177 ? 10.583 -2.245 -0.560 1.00 97.12 177 THR A N 1
ATOM 1224 C CA . THR A 1 177 ? 10.840 -2.978 -1.809 1.00 97.12 177 THR A CA 1
ATOM 1225 C C . THR A 1 177 ? 12.184 -3.706 -1.750 1.00 97.12 177 THR A C 1
ATOM 1227 O O . THR A 1 177 ? 12.248 -4.898 -2.044 1.00 97.12 177 THR A O 1
ATOM 1230 N N . ALA A 1 178 ? 13.247 -3.022 -1.317 1.00 96.06 178 ALA A N 1
ATOM 1231 C CA . ALA A 1 178 ? 14.576 -3.608 -1.163 1.00 96.06 178 ALA A CA 1
ATOM 1232 C C . ALA A 1 178 ? 14.580 -4.764 -0.148 1.00 96.06 178 ALA A C 1
ATOM 1234 O O . ALA A 1 178 ? 15.160 -5.811 -0.405 1.00 96.06 178 ALA A O 1
ATOM 1235 N N . GLU A 1 179 ? 13.877 -4.611 0.971 1.00 96.88 179 GLU A N 1
ATOM 1236 C CA . GLU A 1 179 ? 13.702 -5.642 1.995 1.00 96.88 179 GLU A CA 1
ATOM 1237 C C . GLU A 1 179 ? 13.034 -6.916 1.455 1.00 96.88 179 GLU A C 1
ATOM 1239 O O . GLU A 1 179 ? 13.459 -8.031 1.774 1.00 96.88 179 GLU A O 1
ATOM 1244 N N . LEU A 1 180 ? 11.998 -6.781 0.624 1.00 96.88 180 LEU A N 1
ATOM 1245 C CA . LEU A 1 180 ? 11.345 -7.929 -0.013 1.00 96.88 180 LEU A CA 1
ATOM 1246 C C . LEU A 1 180 ? 12.231 -8.566 -1.095 1.00 96.88 180 LEU A C 1
ATOM 1248 O O . LEU A 1 180 ? 12.291 -9.792 -1.179 1.00 96.88 180 LEU A O 1
ATOM 1252 N N . LEU A 1 181 ? 12.975 -7.764 -1.864 1.00 96.25 181 LEU A N 1
ATOM 1253 C CA . LEU A 1 181 ? 13.958 -8.258 -2.837 1.00 96.25 181 LEU A CA 1
ATOM 1254 C C . LEU A 1 181 ? 15.090 -9.050 -2.164 1.00 96.25 181 LEU A C 1
ATOM 1256 O O . LEU A 1 181 ? 15.436 -10.135 -2.632 1.00 96.25 181 LEU A O 1
ATOM 1260 N N . THR A 1 182 ? 15.610 -8.565 -1.035 1.00 95.75 182 THR A N 1
ATOM 1261 C CA . THR A 1 182 ? 16.637 -9.261 -0.246 1.00 95.75 182 THR A CA 1
ATOM 1262 C C . THR A 1 182 ? 16.128 -10.588 0.306 1.00 95.75 182 THR A C 1
ATOM 1264 O O . THR A 1 182 ? 16.826 -11.596 0.203 1.00 95.75 182 THR A O 1
ATOM 1267 N N . ARG A 1 183 ? 14.884 -10.645 0.804 1.00 94.88 183 ARG A N 1
ATOM 1268 C CA . ARG A 1 183 ? 14.249 -11.919 1.202 1.00 94.88 183 ARG A CA 1
ATOM 1269 C C . ARG A 1 183 ? 14.084 -12.887 0.027 1.00 94.88 183 ARG A C 1
ATOM 1271 O O . ARG A 1 183 ? 14.155 -14.093 0.229 1.00 94.88 183 ARG A O 1
ATOM 1278 N N . ALA A 1 184 ? 13.906 -12.367 -1.186 1.00 94.19 184 ALA A N 1
ATOM 1279 C CA . ALA A 1 184 ? 13.871 -13.140 -2.425 1.00 94.19 184 ALA A CA 1
ATOM 1280 C C . ALA A 1 184 ? 15.272 -13.433 -3.013 1.00 94.19 184 ALA A C 1
ATOM 1282 O O . ALA A 1 184 ? 15.376 -13.841 -4.168 1.00 94.19 184 ALA A O 1
ATOM 1283 N N . GLY A 1 185 ? 16.354 -13.201 -2.258 1.00 93.06 185 GLY A N 1
ATOM 1284 C CA . GLY A 1 185 ? 17.726 -13.555 -2.639 1.00 93.06 185 GLY A CA 1
ATOM 1285 C C . GLY A 1 185 ? 18.470 -12.528 -3.501 1.00 93.06 185 GLY A C 1
ATOM 1286 O O . GLY A 1 185 ? 19.573 -12.817 -3.956 1.00 93.06 185 GLY A O 1
ATOM 1287 N N . HIS A 1 186 ? 17.914 -11.335 -3.731 1.00 92.25 186 HIS A N 1
ATOM 1288 C CA . HIS A 1 186 ? 18.596 -10.278 -4.486 1.00 92.25 186 HIS A CA 1
ATOM 1289 C C . HIS A 1 186 ? 19.452 -9.409 -3.559 1.00 92.25 186 HIS A C 1
ATOM 1291 O O . HIS A 1 186 ? 18.989 -8.948 -2.522 1.00 92.25 186 HIS A O 1
ATOM 1297 N N . SER A 1 187 ? 20.697 -9.120 -3.937 1.00 89.50 187 SER A N 1
ATOM 1298 C CA . SER A 1 187 ? 21.570 -8.247 -3.144 1.00 89.50 187 SER A CA 1
ATOM 1299 C C . SER A 1 187 ? 21.231 -6.768 -3.366 1.00 89.50 187 SER A C 1
ATOM 1301 O O . SER A 1 187 ? 21.774 -6.126 -4.264 1.00 89.50 187 SER A O 1
ATOM 1303 N N . VAL A 1 188 ? 20.335 -6.220 -2.542 1.00 88.69 188 VAL A N 1
ATOM 1304 C CA . VAL A 1 188 ? 19.942 -4.800 -2.556 1.00 88.69 188 VAL A CA 1
ATOM 1305 C C . VAL A 1 188 ? 20.192 -4.183 -1.178 1.00 88.69 188 VAL A C 1
ATOM 1307 O O . VAL A 1 188 ? 20.010 -4.835 -0.154 1.00 88.69 188 VAL A O 1
ATOM 1310 N N . SER A 1 189 ? 20.625 -2.920 -1.133 1.00 86.38 189 SER A N 1
ATOM 1311 C CA . SER A 1 189 ? 20.815 -2.200 0.133 1.00 86.38 189 SER A CA 1
ATOM 1312 C C . SER A 1 189 ? 19.474 -1.940 0.824 1.00 86.38 189 SER A C 1
ATOM 1314 O O . SER A 1 189 ? 18.572 -1.360 0.220 1.00 86.38 189 SER A O 1
ATOM 1316 N N . THR A 1 190 ? 19.359 -2.327 2.097 1.00 85.06 190 THR A N 1
ATOM 1317 C CA . THR A 1 190 ? 18.131 -2.191 2.897 1.00 85.06 190 THR A CA 1
ATOM 1318 C C . THR A 1 190 ? 18.290 -1.265 4.104 1.00 85.06 190 THR A C 1
ATOM 1320 O O . THR A 1 190 ? 17.687 -1.466 5.158 1.00 85.06 190 THR A O 1
ATOM 1323 N N . VAL A 1 191 ? 19.094 -0.206 3.972 1.00 88.56 191 VAL A N 1
ATOM 1324 C CA . VAL A 1 191 ? 19.276 0.765 5.062 1.00 88.56 191 VAL A CA 1
ATOM 1325 C C . VAL A 1 191 ? 17.949 1.489 5.344 1.00 88.56 191 VAL A C 1
ATOM 1327 O O . VAL A 1 191 ? 17.417 2.149 4.447 1.00 88.56 191 VAL A O 1
ATOM 1330 N N . PRO A 1 192 ? 17.383 1.381 6.563 1.00 88.06 192 PRO A N 1
ATOM 1331 C CA . PRO A 1 192 ? 16.129 2.042 6.889 1.00 88.06 192 PRO A CA 1
ATOM 1332 C C . PRO A 1 192 ? 16.302 3.570 6.933 1.00 88.06 192 PRO A C 1
ATOM 1334 O O . PRO A 1 192 ? 17.332 4.057 7.407 1.00 88.06 192 PRO A O 1
ATOM 1337 N N . PRO A 1 193 ? 15.291 4.350 6.506 1.00 91.25 193 PRO A N 1
ATOM 1338 C CA . PRO A 1 193 ? 15.310 5.804 6.638 1.00 91.25 193 PRO A CA 1
ATOM 1339 C C . PRO A 1 193 ? 15.407 6.267 8.102 1.00 91.25 193 PRO A C 1
ATOM 1341 O O . PRO A 1 193 ? 14.985 5.561 9.022 1.00 91.25 193 PRO A O 1
ATOM 1344 N N . ALA A 1 194 ? 15.891 7.498 8.311 1.00 86.56 194 ALA A N 1
ATOM 1345 C CA . ALA A 1 194 ? 16.224 8.079 9.622 1.00 86.56 194 ALA A CA 1
ATOM 1346 C C . ALA A 1 194 ? 15.036 8.331 10.585 1.00 86.56 194 ALA A C 1
ATOM 1348 O O . ALA A 1 194 ? 15.205 8.954 11.629 1.00 86.56 194 ALA A O 1
ATOM 1349 N N . GLY A 1 195 ? 13.836 7.844 10.271 1.00 89.56 195 GLY A N 1
ATOM 1350 C CA . GLY A 1 195 ? 12.658 7.935 11.131 1.00 89.56 195 GLY A CA 1
ATOM 1351 C C . GLY A 1 195 ? 11.356 7.769 10.345 1.00 89.56 195 GLY A C 1
ATOM 1352 O O . GLY A 1 195 ? 11.357 7.876 9.118 1.00 89.56 195 GLY A O 1
ATOM 1353 N N . PRO A 1 196 ? 10.230 7.466 11.005 1.00 90.94 196 PRO A N 1
ATOM 1354 C CA . PRO A 1 196 ? 8.927 7.459 10.352 1.00 90.94 196 PRO A CA 1
ATOM 1355 C C . PRO A 1 196 ? 8.423 8.900 10.132 1.00 90.94 196 PRO A C 1
ATOM 1357 O O . PRO A 1 196 ? 8.874 9.817 10.820 1.00 90.94 196 PRO A O 1
ATOM 1360 N N . PRO A 1 197 ? 7.465 9.125 9.217 1.00 89.25 197 PRO A N 1
ATOM 1361 C CA . PRO A 1 197 ? 6.777 10.409 9.130 1.00 89.25 197 PRO A CA 1
ATOM 1362 C C . PRO A 1 197 ? 5.900 10.597 10.379 1.00 89.25 197 PRO A C 1
ATOM 1364 O O . PRO A 1 197 ? 4.802 10.049 10.459 1.00 89.25 197 PRO A O 1
ATOM 1367 N N . ASP A 1 198 ? 6.400 11.334 11.371 1.00 89.00 198 ASP A N 1
ATOM 1368 C CA . ASP A 1 198 ? 5.693 11.624 12.624 1.00 89.00 198 ASP A CA 1
ATOM 1369 C C . ASP A 1 198 ? 5.280 13.097 12.684 1.00 89.00 198 ASP A C 1
ATOM 1371 O O . ASP A 1 198 ? 5.926 13.942 13.300 1.00 89.00 198 ASP A O 1
ATOM 1375 N N . GLU A 1 199 ? 4.209 13.419 11.961 1.00 86.00 199 GLU A N 1
ATOM 1376 C CA . GLU A 1 199 ? 3.641 14.763 11.960 1.00 86.00 199 GLU A CA 1
ATOM 1377 C C . GLU A 1 199 ? 2.677 14.981 13.136 1.00 86.00 199 GLU A C 1
ATOM 1379 O O . GLU A 1 199 ? 1.917 14.091 13.547 1.00 86.00 199 GLU A O 1
ATOM 1384 N N . ALA A 1 200 ? 2.673 16.214 13.652 1.00 89.50 200 ALA A N 1
ATOM 1385 C CA . ALA A 1 200 ? 1.754 16.640 14.697 1.00 89.50 200 ALA A CA 1
ATOM 1386 C C . ALA A 1 200 ? 0.305 16.681 14.180 1.00 89.50 200 ALA A C 1
ATOM 1388 O O . ALA A 1 200 ? 0.003 17.276 13.142 1.00 89.50 200 ALA A O 1
ATOM 1389 N N . GLY A 1 201 ? -0.605 16.085 14.953 1.00 92.81 201 GLY A N 1
ATOM 1390 C CA . GLY A 1 201 ? -2.023 15.980 14.610 1.00 92.81 201 GLY A CA 1
ATOM 1391 C C . GLY A 1 201 ? -2.326 14.817 13.662 1.00 92.81 201 GLY A C 1
ATOM 1392 O O . GLY A 1 201 ? -1.541 14.456 12.787 1.00 92.81 201 GLY A O 1
ATOM 1393 N N . TRP A 1 202 ? -3.486 14.191 13.845 1.00 94.88 202 TRP A N 1
ATOM 1394 C CA . TRP A 1 202 ? -3.849 12.986 13.096 1.00 94.88 202 TRP A CA 1
ATOM 1395 C C . TRP A 1 202 ? -4.125 13.267 11.615 1.00 94.88 202 TRP A C 1
ATOM 1397 O O . TRP A 1 202 ? -3.863 12.411 10.779 1.00 94.88 202 TRP A O 1
ATOM 1407 N N . GLN A 1 203 ? -4.620 14.460 11.266 1.00 95.12 203 GLN A N 1
ATOM 1408 C CA . GLN A 1 203 ? -4.976 14.801 9.885 1.00 95.12 203 GLN A CA 1
ATOM 1409 C C . GLN A 1 203 ? -3.746 14.889 8.982 1.00 95.12 203 GLN A C 1
ATOM 1411 O O . GLN A 1 203 ? -3.763 14.358 7.876 1.00 95.12 203 GLN A O 1
ATOM 1416 N N . ARG A 1 204 ? -2.692 15.565 9.455 1.00 93.88 204 ARG A N 1
ATOM 1417 C CA . ARG A 1 204 ? -1.446 15.725 8.699 1.00 93.88 204 ARG A CA 1
ATOM 1418 C C . ARG A 1 204 ? -0.691 14.404 8.609 1.00 93.88 204 ARG A C 1
ATOM 1420 O O . ARG A 1 204 ? -0.276 14.014 7.528 1.00 93.88 204 ARG A O 1
ATOM 1427 N N . TRP A 1 205 ? -0.645 13.662 9.715 1.00 95.62 205 TRP A N 1
ATOM 1428 C CA . TRP A 1 205 ? -0.049 12.329 9.785 1.00 95.62 205 TRP A CA 1
ATOM 1429 C C . TRP A 1 205 ? -0.756 11.269 8.920 1.00 95.62 205 TRP A C 1
ATOM 1431 O O . TRP A 1 205 ? -0.112 10.374 8.375 1.00 95.62 205 TRP A O 1
ATOM 1441 N N . ALA A 1 206 ? -2.075 11.362 8.745 1.00 96.56 206 ALA A N 1
ATOM 1442 C CA . ALA A 1 206 ? -2.837 10.392 7.959 1.00 96.56 206 ALA A CA 1
ATOM 1443 C C . ALA A 1 206 ? -2.429 10.345 6.480 1.00 96.56 206 ALA A C 1
ATOM 1445 O O . ALA A 1 206 ? -2.466 9.279 5.868 1.00 96.56 206 ALA A O 1
ATOM 1446 N N . GLN A 1 207 ? -2.033 11.484 5.906 1.00 95.94 207 GLN A N 1
ATOM 1447 C CA . GLN A 1 207 ? -1.664 11.577 4.495 1.00 95.94 207 GLN A CA 1
ATOM 1448 C C . GLN A 1 207 ? -0.452 10.693 4.136 1.00 95.94 207 GLN A C 1
ATOM 1450 O O . GLN A 1 207 ? -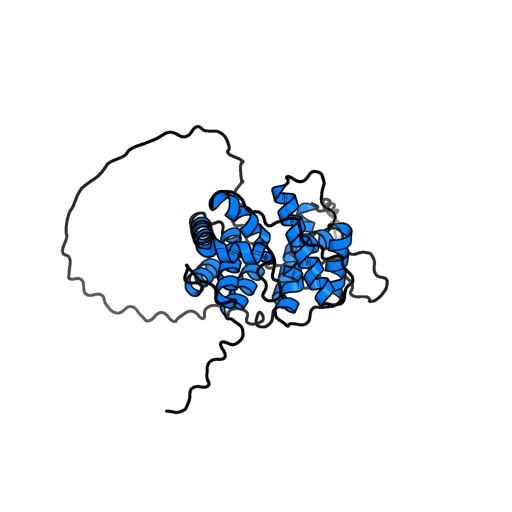0.592 9.844 3.250 1.00 95.94 207 GLN A O 1
ATOM 1455 N N . PRO A 1 208 ? 0.716 10.810 4.802 1.00 96.44 208 PRO A N 1
ATOM 1456 C CA . PRO A 1 208 ? 1.833 9.911 4.542 1.00 96.44 208 PRO A CA 1
ATOM 1457 C C . PRO A 1 208 ? 1.504 8.460 4.912 1.00 96.44 208 PRO A C 1
ATOM 1459 O O . PRO A 1 208 ? 1.947 7.557 4.210 1.00 96.44 208 PRO A O 1
ATOM 1462 N N . MET A 1 209 ? 0.676 8.200 5.932 1.00 98.06 209 MET A N 1
ATOM 1463 C CA . MET A 1 209 ? 0.251 6.829 6.256 1.00 98.06 209 MET A CA 1
ATOM 1464 C C . MET A 1 209 ? -0.587 6.182 5.148 1.00 98.06 209 MET A C 1
ATOM 1466 O O . MET A 1 209 ? -0.377 5.010 4.838 1.00 98.06 209 MET A O 1
ATOM 1470 N N . ALA A 1 210 ? -1.481 6.934 4.500 1.00 97.94 210 ALA A N 1
ATOM 1471 C CA . ALA A 1 210 ? -2.201 6.455 3.323 1.00 97.94 210 ALA A CA 1
ATOM 1472 C C . ALA A 1 210 ? -1.231 6.169 2.165 1.00 97.94 210 ALA A C 1
ATOM 1474 O O . ALA A 1 210 ? -1.334 5.136 1.509 1.00 97.94 210 ALA A O 1
ATOM 1475 N N . GLN A 1 211 ? -0.238 7.031 1.927 1.00 97.25 211 GLN A N 1
ATOM 1476 C CA . GLN A 1 211 ? 0.779 6.795 0.892 1.00 97.25 211 GLN A CA 1
ATOM 1477 C C . GLN A 1 211 ? 1.656 5.570 1.195 1.00 97.25 211 GLN A C 1
ATOM 1479 O O . GLN A 1 211 ? 2.022 4.838 0.274 1.00 97.25 211 GLN A O 1
ATOM 1484 N N . LEU A 1 212 ? 1.928 5.318 2.477 1.00 97.94 212 LEU A N 1
ATOM 1485 C CA . LEU A 1 212 ? 2.660 4.163 2.993 1.00 97.94 212 LEU A CA 1
ATOM 1486 C C . LEU A 1 212 ? 1.782 2.923 3.217 1.00 97.94 212 LEU A C 1
ATOM 1488 O O . LEU A 1 212 ? 2.287 1.935 3.729 1.00 97.94 212 LEU A O 1
ATOM 1492 N N . GLY A 1 213 ? 0.507 2.923 2.806 1.00 97.94 213 GLY A N 1
ATOM 1493 C CA . GLY A 1 213 ? -0.358 1.730 2.827 1.00 97.94 213 GLY A CA 1
ATOM 1494 C C . GLY A 1 213 ? 0.309 0.440 2.308 1.00 97.94 213 GLY A C 1
ATOM 1495 O O . GLY A 1 213 ? 0.159 -0.593 2.955 1.00 97.94 213 GLY A O 1
ATOM 1496 N N . PRO A 1 214 ? 1.118 0.488 1.230 1.00 97.81 214 PRO A N 1
ATOM 1497 C CA . PRO A 1 214 ? 1.848 -0.679 0.717 1.00 97.81 214 PRO A CA 1
ATOM 1498 C C . PRO A 1 214 ? 2.873 -1.301 1.680 1.00 97.81 214 PRO A C 1
ATOM 1500 O O . PRO A 1 214 ? 3.280 -2.441 1.482 1.00 97.81 214 PRO A O 1
ATOM 1503 N N . LEU A 1 215 ? 3.286 -0.594 2.740 1.00 97.88 215 LEU A N 1
ATOM 1504 C CA . LEU A 1 215 ? 4.145 -1.172 3.780 1.00 97.88 215 LEU A CA 1
ATOM 1505 C C . LEU A 1 215 ? 3.387 -2.143 4.688 1.00 97.88 215 LEU A C 1
ATOM 1507 O O . LEU A 1 215 ? 4.040 -2.988 5.286 1.00 97.88 215 LEU A O 1
ATOM 1511 N N . ALA A 1 216 ? 2.056 -2.037 4.791 1.00 97.62 216 ALA A N 1
ATOM 1512 C CA . ALA A 1 216 ? 1.222 -2.908 5.615 1.00 97.62 216 ALA A CA 1
ATOM 1513 C C . ALA A 1 216 ? 1.144 -4.318 4.998 1.00 97.62 216 ALA A C 1
ATOM 1515 O O . ALA A 1 216 ? 0.159 -4.694 4.358 1.00 97.62 216 ALA A O 1
ATOM 1516 N N . LEU A 1 217 ? 2.228 -5.072 5.166 1.00 96.12 217 LEU A N 1
ATOM 1517 C CA . LEU A 1 217 ? 2.441 -6.447 4.724 1.00 96.12 217 LEU A CA 1
ATOM 1518 C C . LEU A 1 217 ? 2.897 -7.289 5.927 1.00 96.12 217 LEU A C 1
ATOM 1520 O O . LEU A 1 217 ? 3.564 -6.771 6.823 1.00 96.12 217 LEU A O 1
ATOM 1524 N N . PRO A 1 218 ? 2.558 -8.587 5.980 1.00 92.94 218 PRO A N 1
ATOM 1525 C CA . PRO A 1 218 ? 2.785 -9.405 7.174 1.00 92.94 218 PRO A CA 1
ATOM 1526 C C . PRO A 1 218 ? 4.269 -9.694 7.460 1.00 92.94 218 PRO A C 1
ATOM 1528 O O . PRO A 1 218 ? 4.633 -9.922 8.609 1.00 92.94 218 PRO A O 1
ATOM 1531 N N . THR A 1 219 ? 5.134 -9.674 6.443 1.00 92.62 219 THR A N 1
ATOM 1532 C CA . THR A 1 219 ? 6.570 -9.998 6.562 1.00 92.62 219 THR A CA 1
ATOM 1533 C C . THR A 1 219 ? 7.461 -8.785 6.849 1.00 92.62 219 THR A C 1
ATOM 1535 O O . THR A 1 219 ? 8.674 -8.942 7.022 1.00 92.62 219 THR A O 1
ATOM 1538 N N . LEU A 1 220 ? 6.881 -7.582 6.896 1.00 95.62 220 LEU A N 1
ATOM 1539 C CA . LEU A 1 220 ? 7.593 -6.336 7.157 1.00 95.62 220 LEU A CA 1
ATOM 1540 C C . LEU A 1 220 ? 7.332 -5.851 8.587 1.00 95.62 220 LEU A C 1
ATOM 1542 O O . LEU A 1 220 ? 6.197 -5.809 9.054 1.00 95.62 220 LEU A O 1
ATOM 1546 N N . ASP A 1 221 ? 8.394 -5.417 9.267 1.00 95.12 221 ASP A N 1
ATOM 1547 C CA . ASP A 1 221 ? 8.300 -4.675 10.523 1.00 95.12 221 ASP A CA 1
ATOM 1548 C C . ASP A 1 221 ? 9.303 -3.521 10.507 1.00 95.12 221 ASP A C 1
ATOM 1550 O O . ASP A 1 221 ? 10.468 -3.674 10.148 1.00 95.12 221 ASP A O 1
ATOM 1554 N N . SER A 1 222 ? 8.838 -2.323 10.845 1.00 95.81 222 SER A N 1
ATOM 1555 C CA . SER A 1 222 ? 9.622 -1.096 10.715 1.00 95.81 222 SER A CA 1
ATOM 1556 C C . SER A 1 222 ? 9.204 -0.045 11.738 1.00 95.81 222 SER A C 1
ATOM 1558 O O . SER A 1 222 ? 8.254 -0.214 12.507 1.00 95.81 222 SER A O 1
ATOM 1560 N N . GLN A 1 223 ? 9.902 1.092 11.744 1.00 97.00 223 GLN A N 1
ATOM 1561 C CA . GLN A 1 223 ? 9.511 2.233 12.575 1.00 97.00 223 GLN A CA 1
ATOM 1562 C C . GLN A 1 223 ? 8.101 2.744 12.237 1.00 97.00 223 GLN A C 1
ATOM 1564 O O . GLN A 1 223 ? 7.379 3.158 13.145 1.00 97.00 223 GLN A O 1
ATOM 1569 N N . VAL A 1 224 ? 7.683 2.649 10.969 1.00 97.50 224 VAL A N 1
ATOM 1570 C CA . VAL A 1 224 ? 6.331 3.014 10.513 1.00 97.50 224 VAL A CA 1
ATOM 1571 C C . VAL A 1 224 ? 5.286 2.070 11.113 1.00 97.50 224 VAL A C 1
ATOM 1573 O O . VAL A 1 224 ? 4.289 2.538 11.652 1.00 97.50 224 VAL A O 1
ATOM 1576 N N . HIS A 1 225 ? 5.549 0.760 11.139 1.00 97.50 225 HIS A N 1
ATOM 1577 C CA . HIS A 1 225 ? 4.674 -0.237 11.773 1.00 97.50 225 HIS A CA 1
ATOM 1578 C C . HIS A 1 225 ? 4.513 -0.001 13.279 1.00 97.50 225 HIS A C 1
ATOM 1580 O O . HIS A 1 225 ? 3.416 -0.079 13.837 1.00 97.50 225 HIS A O 1
ATOM 1586 N N . ARG A 1 226 ? 5.611 0.332 13.970 1.00 96.69 226 ARG A N 1
ATOM 1587 C CA . ARG A 1 226 ? 5.561 0.716 15.390 1.00 96.69 226 ARG A CA 1
ATOM 1588 C C . ARG A 1 226 ? 4.761 2.001 15.610 1.00 96.69 226 ARG A C 1
ATOM 1590 O O . ARG A 1 226 ? 3.995 2.066 16.569 1.00 96.69 226 ARG A O 1
ATOM 1597 N N . LEU A 1 227 ? 4.907 2.998 14.738 1.00 96.81 227 LEU A N 1
ATOM 1598 C CA . LEU A 1 227 ? 4.130 4.237 14.809 1.00 96.81 227 LEU A CA 1
ATOM 1599 C C . LEU A 1 227 ? 2.635 3.985 14.556 1.00 96.81 227 LEU A C 1
ATOM 1601 O O . LE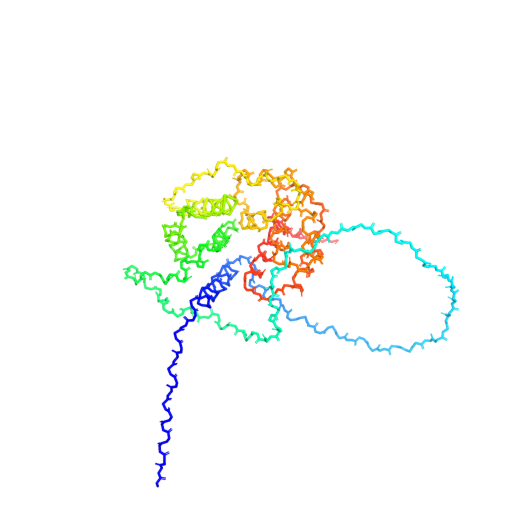U A 1 227 ? 1.809 4.461 15.332 1.00 96.81 227 LEU A O 1
ATOM 1605 N N . ALA A 1 228 ? 2.294 3.177 13.548 1.00 97.06 228 ALA A N 1
ATOM 1606 C CA . ALA A 1 228 ? 0.924 2.766 13.245 1.00 97.06 228 ALA A CA 1
ATOM 1607 C C . ALA A 1 228 ? 0.248 2.093 14.451 1.00 97.06 228 ALA A C 1
ATOM 1609 O O . ALA A 1 228 ? -0.861 2.479 14.820 1.00 97.06 228 ALA A O 1
ATOM 1610 N N . ARG A 1 229 ? 0.947 1.167 15.132 1.00 96.62 229 ARG A N 1
ATOM 1611 C CA . ARG A 1 229 ? 0.470 0.522 16.375 1.00 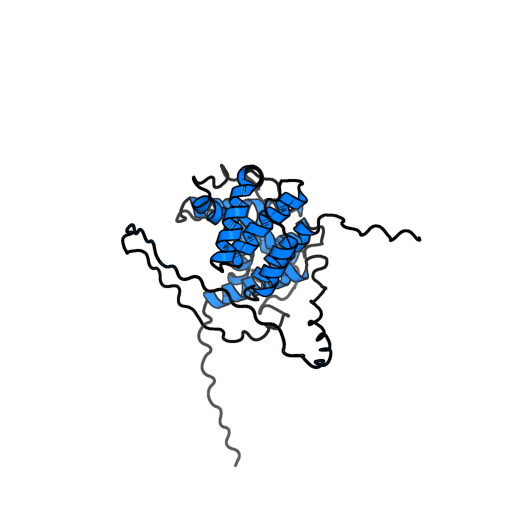96.62 229 ARG A CA 1
ATOM 1612 C C . ARG A 1 229 ? 0.151 1.530 17.477 1.00 96.62 229 ARG A C 1
ATOM 1614 O O . ARG A 1 229 ? -0.917 1.462 18.075 1.00 96.62 229 ARG A O 1
ATOM 1621 N N . ARG A 1 230 ? 1.042 2.498 17.718 1.00 96.75 230 ARG A N 1
ATOM 1622 C CA . ARG A 1 230 ? 0.837 3.533 18.749 1.00 96.75 230 ARG A CA 1
ATOM 1623 C C . ARG A 1 230 ? -0.302 4.502 18.422 1.00 96.75 230 ARG A C 1
ATOM 1625 O O . ARG A 1 230 ? -0.842 5.122 19.331 1.00 96.75 230 ARG A O 1
ATOM 1632 N N . ARG A 1 231 ? -0.664 4.644 17.144 1.00 96.81 231 ARG A N 1
ATOM 1633 C CA . ARG A 1 231 ? -1.642 5.626 16.647 1.00 96.81 231 ARG A CA 1
ATOM 1634 C C . ARG A 1 231 ? -2.850 4.966 15.962 1.00 96.81 231 ARG A C 1
ATOM 1636 O O . ARG A 1 231 ? -3.443 5.540 15.051 1.00 96.81 231 ARG A O 1
ATOM 1643 N N . ALA A 1 232 ? -3.266 3.783 16.423 1.00 97.12 232 ALA A N 1
ATOM 1644 C CA . ALA A 1 232 ? -4.393 3.032 15.851 1.00 97.12 232 ALA A CA 1
ATOM 1645 C C . ALA A 1 232 ? -5.710 3.839 15.795 1.00 97.12 232 ALA A C 1
ATOM 1647 O O . ALA A 1 232 ? -6.434 3.792 14.800 1.00 97.12 232 ALA A O 1
ATOM 1648 N N . LEU A 1 233 ? -6.007 4.639 16.828 1.00 97.56 233 LEU A N 1
ATOM 1649 C CA . LEU A 1 233 ? -7.197 5.499 16.850 1.00 97.56 233 LEU A CA 1
ATOM 1650 C C . LEU A 1 233 ? -7.139 6.618 15.796 1.00 97.56 233 LEU A C 1
ATOM 1652 O O . LEU A 1 233 ? -8.164 6.984 15.219 1.00 97.56 233 LEU A O 1
ATOM 1656 N N . ASP A 1 234 ? -5.951 7.149 15.515 1.00 97.75 234 ASP A N 1
ATOM 1657 C CA . ASP A 1 234 ? -5.768 8.168 14.482 1.00 97.75 234 ASP A CA 1
ATOM 1658 C C . ASP A 1 234 ? -5.971 7.574 13.079 1.00 97.75 234 ASP A C 1
ATOM 1660 O O . ASP A 1 234 ? -6.596 8.221 12.237 1.00 97.75 234 ASP A O 1
ATOM 1664 N N . LEU A 1 235 ? -5.547 6.321 12.844 1.00 97.81 235 LEU A N 1
ATOM 1665 C CA . LEU A 1 235 ? -5.853 5.587 11.605 1.00 97.81 235 LEU A CA 1
ATOM 1666 C C . LEU A 1 235 ? -7.358 5.385 11.430 1.00 97.81 235 LEU A C 1
ATOM 1668 O O . LEU A 1 235 ? -7.881 5.603 10.338 1.00 97.81 235 LEU A O 1
ATOM 1672 N N . ALA A 1 236 ? -8.069 5.021 12.499 1.00 98.25 236 ALA A N 1
ATOM 1673 C CA . ALA A 1 236 ? -9.521 4.879 12.469 1.00 98.25 236 ALA A CA 1
ATOM 1674 C C . ALA A 1 236 ? -10.216 6.203 12.106 1.00 98.25 236 ALA A C 1
ATOM 1676 O O . ALA A 1 236 ? -11.018 6.248 11.173 1.00 98.25 236 ALA A O 1
ATOM 1677 N N . ARG A 1 237 ? -9.850 7.313 12.763 1.00 98.44 237 ARG A N 1
ATOM 1678 C CA . ARG A 1 237 ? -10.382 8.657 12.452 1.00 98.44 237 ARG A CA 1
ATOM 1679 C C . ARG A 1 237 ? -10.113 9.063 11.005 1.00 98.44 237 ARG A C 1
ATOM 1681 O O . ARG A 1 237 ? -11.005 9.577 10.327 1.00 98.44 237 ARG A O 1
ATOM 1688 N N . ALA A 1 238 ? -8.894 8.819 10.532 1.00 98.31 238 ALA A N 1
ATOM 1689 C CA . ALA A 1 238 ? -8.495 9.099 9.162 1.00 98.31 238 ALA A CA 1
ATOM 1690 C C . ALA A 1 238 ? -9.288 8.273 8.147 1.00 98.31 238 ALA A C 1
ATOM 1692 O O . ALA A 1 238 ? -9.782 8.831 7.167 1.00 98.31 238 ALA A O 1
ATOM 1693 N N . THR A 1 239 ? -9.475 6.982 8.420 1.00 98.56 239 THR A N 1
ATOM 1694 C CA . THR A 1 239 ? -10.256 6.066 7.580 1.00 98.56 239 THR A CA 1
ATOM 1695 C C . THR A 1 239 ? -11.704 6.534 7.472 1.00 98.56 239 THR A C 1
ATOM 1697 O O . THR A 1 239 ? -12.204 6.732 6.365 1.00 98.56 239 THR A O 1
ATOM 1700 N N . THR A 1 240 ? -12.354 6.830 8.603 1.00 98.50 240 THR A N 1
ATOM 1701 C CA . THR A 1 240 ? -13.724 7.364 8.626 1.00 98.50 240 THR A CA 1
ATOM 1702 C C . THR A 1 240 ? -13.830 8.670 7.841 1.00 98.50 240 THR A C 1
ATOM 1704 O O . THR A 1 240 ? -14.737 8.834 7.027 1.00 98.50 240 THR A O 1
ATOM 1707 N N . ARG A 1 241 ? -12.880 9.600 8.016 1.00 98.25 241 ARG A N 1
ATOM 1708 C CA . ARG A 1 241 ? -12.866 10.857 7.253 1.00 98.25 241 ARG A CA 1
ATOM 1709 C C . ARG A 1 241 ? -12.702 10.618 5.752 1.00 98.25 241 ARG A C 1
ATOM 1711 O O . ARG A 1 241 ? -13.377 11.292 4.979 1.00 98.25 241 ARG A O 1
ATOM 1718 N N . ALA A 1 242 ? -11.822 9.708 5.339 1.00 98.06 242 ALA A N 1
ATOM 1719 C CA . ALA A 1 242 ? -11.606 9.390 3.929 1.00 98.06 242 ALA A CA 1
ATOM 1720 C C . ALA A 1 242 ? -12.880 8.816 3.286 1.00 98.06 242 ALA A C 1
ATOM 1722 O O . ALA A 1 242 ? -13.295 9.298 2.233 1.00 98.06 242 ALA A O 1
ATOM 1723 N N . VAL A 1 243 ? -13.567 7.893 3.975 1.00 97.94 243 VAL A N 1
ATOM 1724 C CA . VAL A 1 243 ? -14.875 7.358 3.552 1.00 97.94 243 VAL A CA 1
ATOM 1725 C C . VAL A 1 243 ? -15.909 8.477 3.407 1.00 97.94 243 VAL A C 1
ATOM 1727 O O . VAL A 1 243 ? -16.528 8.609 2.352 1.00 97.94 243 VAL A O 1
ATOM 1730 N N . LEU A 1 244 ? -16.054 9.338 4.420 1.00 97.69 244 LEU A N 1
ATOM 1731 C CA . LEU A 1 244 ? -17.017 10.447 4.392 1.00 97.69 244 LEU A CA 1
ATOM 1732 C C . LEU A 1 244 ? -16.714 11.472 3.287 1.00 97.69 244 LEU A C 1
ATOM 1734 O O . LEU A 1 244 ? -17.633 12.059 2.720 1.00 97.69 244 LEU A O 1
ATOM 1738 N N . ARG A 1 245 ? -15.434 11.675 2.950 1.00 97.38 245 ARG A N 1
ATOM 1739 C CA . ARG A 1 245 ? -14.998 12.538 1.838 1.00 97.38 245 ARG A CA 1
ATOM 1740 C C . ARG A 1 245 ? -15.050 11.854 0.472 1.00 97.38 245 ARG A C 1
ATOM 1742 O O . ARG A 1 245 ? -14.735 12.512 -0.516 1.00 97.38 245 ARG A O 1
ATOM 1749 N N . ARG A 1 246 ? -15.445 10.577 0.413 1.00 97.00 246 ARG A N 1
ATOM 1750 C CA . ARG A 1 246 ? -15.433 9.741 -0.799 1.00 97.00 246 ARG A CA 1
ATOM 1751 C C . ARG A 1 246 ? -14.044 9.610 -1.434 1.00 97.00 246 ARG A C 1
ATOM 1753 O O . ARG A 1 246 ? -13.918 9.376 -2.631 1.00 97.00 246 ARG A O 1
ATOM 1760 N N . ASP A 1 247 ? -12.991 9.730 -0.626 1.00 97.06 247 ASP A N 1
ATOM 1761 C CA . ASP A 1 247 ? -11.631 9.383 -1.037 1.00 97.06 247 ASP A CA 1
ATOM 1762 C C . ASP A 1 247 ? -11.417 7.885 -0.792 1.00 97.06 247 ASP A C 1
ATOM 1764 O O . ASP A 1 247 ? -10.804 7.454 0.188 1.00 97.06 247 ASP A O 1
ATOM 1768 N N . HIS A 1 248 ? -12.017 7.074 -1.665 1.00 95.88 248 HIS A N 1
ATOM 1769 C CA . HIS A 1 248 ? -12.044 5.619 -1.514 1.00 95.88 248 HIS A CA 1
ATOM 1770 C C . HIS A 1 248 ? -10.646 4.996 -1.582 1.00 95.88 248 HIS A C 1
ATOM 1772 O O . HIS A 1 248 ? -10.387 3.999 -0.909 1.00 95.88 248 HIS A O 1
ATOM 1778 N N . ARG A 1 249 ? -9.719 5.613 -2.324 1.00 95.06 249 ARG A N 1
ATOM 1779 C CA . ARG A 1 249 ? -8.337 5.141 -2.423 1.00 95.06 249 ARG A CA 1
ATOM 1780 C C . ARG A 1 249 ? -7.567 5.373 -1.125 1.00 95.06 249 ARG A C 1
ATOM 1782 O O . ARG A 1 249 ? -6.911 4.451 -0.641 1.00 95.06 249 ARG A O 1
ATOM 1789 N N . ALA A 1 250 ? -7.659 6.566 -0.533 1.00 97.12 250 ALA A N 1
ATOM 1790 C CA . ALA A 1 250 ? -7.066 6.804 0.782 1.00 97.12 250 ALA A CA 1
ATOM 1791 C C . ALA A 1 250 ? -7.727 5.924 1.854 1.00 97.12 250 ALA A C 1
ATOM 1793 O O . ALA A 1 250 ? -7.029 5.350 2.689 1.00 97.12 250 ALA A O 1
ATOM 1794 N N . ALA A 1 251 ? -9.054 5.759 1.795 1.00 98.19 251 ALA A N 1
ATOM 1795 C CA . ALA A 1 251 ? -9.792 4.903 2.718 1.00 98.19 251 ALA A CA 1
ATOM 1796 C C . ALA A 1 251 ? -9.317 3.443 2.662 1.00 98.19 251 ALA A C 1
ATOM 1798 O O . ALA A 1 251 ? -9.054 2.868 3.715 1.00 98.19 251 ALA A O 1
ATOM 1799 N N . LEU A 1 252 ? -9.140 2.859 1.470 1.00 97.75 252 LEU A N 1
ATOM 1800 C CA . LEU A 1 252 ? -8.607 1.499 1.303 1.00 97.75 252 LEU A CA 1
ATOM 1801 C C . LEU A 1 252 ? -7.219 1.351 1.929 1.00 97.75 252 LEU A C 1
ATOM 1803 O O . LEU A 1 252 ? -7.000 0.458 2.742 1.00 97.75 252 LEU A O 1
ATOM 1807 N N . ARG A 1 253 ? -6.300 2.272 1.629 1.00 97.88 253 ARG A N 1
ATOM 1808 C CA . ARG A 1 253 ? -4.918 2.208 2.131 1.00 97.88 253 ARG A CA 1
ATOM 1809 C C . ARG A 1 253 ? -4.812 2.388 3.643 1.00 97.88 253 ARG A C 1
ATOM 1811 O O . ARG A 1 253 ? -3.976 1.755 4.280 1.00 97.88 253 ARG A O 1
ATOM 1818 N N . LEU A 1 254 ? -5.667 3.219 4.233 1.00 98.50 254 LEU A N 1
ATOM 1819 C CA . LEU A 1 254 ? -5.750 3.364 5.689 1.00 98.50 254 LEU A CA 1
ATOM 1820 C C . LEU A 1 254 ? -6.428 2.148 6.340 1.00 98.50 254 LEU A C 1
ATOM 1822 O O . LEU A 1 254 ? -5.966 1.672 7.376 1.00 98.50 254 LEU A O 1
ATOM 1826 N N . THR A 1 255 ? -7.457 1.585 5.700 1.00 98.44 255 THR A N 1
ATOM 1827 C CA . THR A 1 255 ? -8.098 0.333 6.140 1.00 98.44 255 THR A CA 1
ATOM 1828 C C . THR A 1 255 ? -7.107 -0.827 6.116 1.00 98.44 255 THR A C 1
ATOM 1830 O O . THR A 1 255 ? -7.123 -1.661 7.017 1.00 98.44 255 THR A O 1
ATOM 1833 N N . ARG A 1 256 ? -6.182 -0.846 5.152 1.00 98.06 256 ARG A N 1
ATOM 1834 C CA . ARG A 1 256 ? -5.096 -1.828 5.080 1.00 98.06 256 ARG A CA 1
ATOM 1835 C C . ARG A 1 256 ? -4.213 -1.837 6.324 1.00 98.06 256 ARG A C 1
ATOM 1837 O O . ARG A 1 256 ? -3.910 -2.908 6.842 1.00 98.06 256 ARG A O 1
ATOM 1844 N N . TRP A 1 257 ? -3.872 -0.666 6.863 1.00 98.31 257 TRP A N 1
ATOM 1845 C CA . TRP A 1 257 ? -3.171 -0.574 8.147 1.00 98.31 257 TRP A CA 1
ATOM 1846 C C . TRP A 1 257 ? -3.996 -1.136 9.306 1.00 98.31 257 TRP A C 1
ATOM 1848 O O . TRP A 1 257 ? -3.447 -1.832 10.155 1.00 98.31 257 TRP A O 1
ATOM 1858 N N . LEU A 1 258 ? -5.305 -0.872 9.343 1.00 98.00 258 LEU A N 1
ATOM 1859 C CA . LEU A 1 258 ? -6.193 -1.427 10.372 1.00 98.00 258 LEU A CA 1
ATOM 1860 C C . LEU A 1 258 ? -6.318 -2.957 10.259 1.00 98.00 258 LEU A C 1
ATOM 1862 O O . LEU A 1 258 ? -6.314 -3.639 11.279 1.00 98.00 258 LEU A O 1
ATOM 1866 N N . ALA A 1 259 ? -6.368 -3.502 9.041 1.00 97.38 259 ALA A N 1
ATOM 1867 C CA . ALA A 1 259 ? -6.349 -4.945 8.799 1.00 97.38 259 ALA A CA 1
ATOM 1868 C C . ALA A 1 259 ? -5.019 -5.583 9.215 1.00 97.38 259 ALA A C 1
ATOM 1870 O O . ALA A 1 259 ? -5.014 -6.638 9.841 1.00 97.38 259 ALA A O 1
ATOM 1871 N N . TRP A 1 260 ? -3.893 -4.919 8.945 1.00 97.50 260 TRP A N 1
ATOM 1872 C CA . TRP A 1 260 ? -2.586 -5.352 9.435 1.00 97.50 260 TRP A CA 1
ATOM 1873 C C . TRP A 1 260 ? -2.499 -5.314 10.972 1.00 97.50 260 TRP A C 1
ATOM 1875 O O . TRP A 1 260 ? -1.984 -6.252 11.582 1.00 97.50 260 TRP A O 1
ATOM 1885 N N . LEU A 1 261 ? -3.053 -4.281 11.624 1.00 96.62 261 LEU A N 1
ATOM 1886 C CA . LEU A 1 261 ? -3.153 -4.232 13.088 1.00 96.62 261 LEU A CA 1
ATOM 1887 C C . LEU A 1 261 ? -3.981 -5.405 13.623 1.00 96.62 261 LEU A C 1
ATOM 1889 O O . LEU A 1 261 ? -3.530 -6.080 14.542 1.00 96.62 261 LEU A O 1
ATOM 1893 N N . ALA A 1 262 ? -5.132 -5.694 13.009 1.00 95.56 262 ALA A N 1
ATOM 1894 C CA . ALA A 1 262 ? -5.965 -6.842 13.366 1.00 95.56 262 ALA A CA 1
ATOM 1895 C C . ALA A 1 262 ? -5.191 -8.167 13.255 1.00 95.56 262 ALA A C 1
ATOM 1897 O O . ALA A 1 262 ? -5.173 -8.964 14.190 1.00 95.56 262 ALA A O 1
ATOM 1898 N N . ALA A 1 263 ? -4.503 -8.372 12.128 1.00 94.69 263 ALA A N 1
ATOM 1899 C CA . ALA A 1 263 ? -3.736 -9.584 11.844 1.00 94.69 263 ALA A CA 1
ATOM 1900 C C . ALA A 1 263 ? -2.548 -9.789 12.799 1.00 94.69 263 ALA A C 1
ATOM 1902 O O . ALA A 1 263 ? -2.121 -10.918 13.021 1.00 94.69 263 ALA A O 1
ATOM 1903 N N . THR A 1 264 ? -2.024 -8.706 13.377 1.00 94.00 264 THR A N 1
ATOM 1904 C CA . THR A 1 264 ? -0.904 -8.730 14.330 1.00 94.00 264 THR A CA 1
ATOM 1905 C C . THR A 1 264 ? -1.351 -8.663 15.796 1.00 94.00 264 THR A C 1
ATOM 1907 O O . THR A 1 264 ? -0.517 -8.482 16.682 1.00 94.00 264 THR A O 1
ATOM 1910 N N . GLY A 1 265 ? -2.654 -8.820 16.071 1.00 91.75 265 GLY A N 1
ATOM 1911 C CA . GLY A 1 265 ? -3.216 -8.828 17.429 1.00 91.75 265 GLY A CA 1
ATOM 1912 C C . GLY A 1 265 ? -3.326 -7.445 18.084 1.00 91.75 265 GLY A C 1
ATOM 1913 O O . GLY A 1 265 ? -3.494 -7.343 19.297 1.00 91.75 265 GLY A O 1
ATOM 1914 N N . GLY A 1 266 ? -3.202 -6.371 17.303 1.00 91.25 266 GLY A N 1
ATOM 1915 C CA . GLY A 1 266 ? -3.382 -4.998 17.758 1.00 91.25 266 GLY A CA 1
ATOM 1916 C C . GLY A 1 266 ? -4.858 -4.592 17.891 1.00 91.25 266 GLY A C 1
ATOM 1917 O O . GLY A 1 266 ? -5.749 -5.259 17.365 1.00 91.25 266 GLY A O 1
ATOM 1918 N N . PRO A 1 267 ? -5.139 -3.465 18.568 1.00 87.12 267 PRO A N 1
ATOM 1919 C CA . PRO A 1 267 ? -6.498 -2.958 18.706 1.00 87.12 267 PRO A CA 1
ATOM 1920 C C . PRO A 1 267 ? -7.069 -2.525 17.350 1.00 87.12 267 PRO A C 1
ATOM 1922 O O . PRO A 1 267 ? -6.405 -1.825 16.581 1.00 87.12 267 PRO A O 1
ATOM 1925 N N . THR A 1 268 ? -8.331 -2.875 17.098 1.00 87.81 268 THR A N 1
ATOM 1926 C CA . THR A 1 268 ? -9.083 -2.505 15.889 1.00 87.81 268 THR A CA 1
ATOM 1927 C C . THR A 1 268 ? -10.270 -1.610 16.257 1.00 87.81 268 THR A C 1
ATOM 1929 O O . THR A 1 268 ? -11.341 -2.117 16.588 1.00 87.81 268 THR A O 1
ATOM 1932 N N . PRO A 1 269 ? -10.123 -0.271 16.216 1.00 91.62 269 PRO A N 1
ATOM 1933 C CA . PRO A 1 269 ? -11.195 0.643 16.620 1.00 91.62 269 PRO A CA 1
ATOM 1934 C C . PRO A 1 269 ? -12.382 0.704 15.643 1.00 91.62 269 PRO A C 1
ATOM 1936 O O . PRO A 1 269 ? -13.366 1.378 15.933 1.00 91.62 269 PRO A O 1
ATOM 1939 N N . LEU A 1 270 ? -12.275 0.060 14.475 1.00 94.75 270 LEU A N 1
ATOM 1940 C CA . LEU A 1 270 ? -13.324 -0.036 13.461 1.00 94.75 270 LEU A CA 1
ATOM 1941 C C . LEU A 1 270 ? -13.583 -1.500 13.117 1.00 94.75 270 LEU A C 1
ATOM 1943 O O . LEU A 1 270 ? -12.643 -2.291 13.023 1.00 94.75 270 LEU A O 1
ATOM 1947 N N . ASP A 1 271 ? -14.850 -1.818 12.866 1.00 95.69 271 ASP A N 1
ATOM 1948 C CA . ASP A 1 271 ? -15.252 -3.126 12.366 1.00 95.69 271 ASP A CA 1
ATOM 1949 C C . ASP A 1 271 ? -14.890 -3.260 10.875 1.00 95.69 271 ASP A C 1
ATOM 1951 O O . ASP A 1 271 ? -15.384 -2.515 10.022 1.00 95.69 271 ASP A O 1
ATOM 1955 N N . LEU A 1 272 ? -13.974 -4.180 10.561 1.00 96.19 272 LEU A N 1
ATOM 1956 C CA . LEU A 1 272 ? -13.381 -4.306 9.226 1.00 96.19 272 LEU A CA 1
ATOM 1957 C C . LEU A 1 272 ? -14.321 -4.922 8.177 1.00 96.19 272 LEU A C 1
ATOM 1959 O O . LEU A 1 272 ? -14.376 -4.373 7.075 1.00 96.19 272 LEU A O 1
ATOM 1963 N N . PRO A 1 273 ? -15.074 -6.009 8.447 1.00 95.88 273 PRO A N 1
ATOM 1964 C CA . PRO A 1 273 ? -15.958 -6.615 7.453 1.00 95.88 273 PRO A CA 1
ATOM 1965 C C . PRO A 1 273 ? -16.976 -5.650 6.813 1.00 95.88 273 PRO A C 1
ATOM 1967 O O . PRO A 1 273 ? -17.008 -5.584 5.579 1.00 95.88 273 PRO A O 1
ATOM 1970 N N . PRO A 1 274 ? -17.776 -4.853 7.558 1.00 96.62 274 PRO A N 1
ATOM 1971 C CA . PRO A 1 274 ? -18.723 -3.931 6.929 1.00 96.62 274 PRO A CA 1
ATOM 1972 C C . PRO A 1 274 ? -18.021 -2.798 6.170 1.00 96.62 274 PRO A C 1
ATOM 1974 O O . PRO A 1 274 ? -18.507 -2.366 5.120 1.00 96.62 274 PRO A O 1
ATOM 1977 N N . LEU A 1 275 ? -16.862 -2.344 6.656 1.00 97.56 275 LEU A N 1
ATOM 1978 C CA . LEU A 1 275 ? -16.050 -1.328 5.992 1.00 97.56 275 LEU A CA 1
ATOM 1979 C C . LEU A 1 275 ? -15.505 -1.830 4.646 1.00 97.56 275 LEU A C 1
ATOM 1981 O O . LEU A 1 275 ? -15.628 -1.134 3.638 1.00 97.56 275 LEU A O 1
ATOM 1985 N N . LEU A 1 276 ? -14.972 -3.054 4.596 1.00 97.38 276 LEU A N 1
ATOM 1986 C CA . LEU A 1 276 ? -14.489 -3.667 3.356 1.00 97.38 276 LEU A CA 1
ATOM 1987 C C . LEU A 1 276 ? -15.626 -3.924 2.369 1.00 97.38 276 LEU A C 1
ATOM 1989 O O . LEU A 1 276 ? -15.480 -3.627 1.185 1.00 97.38 276 LEU A O 1
ATOM 1993 N N . ALA A 1 277 ? -16.785 -4.380 2.849 1.00 97.44 277 ALA A N 1
ATOM 1994 C CA . ALA A 1 277 ? -17.966 -4.549 2.007 1.00 97.44 277 ALA A CA 1
ATOM 1995 C C . ALA A 1 277 ? -18.439 -3.214 1.401 1.00 97.44 277 ALA A C 1
ATOM 1997 O O . ALA A 1 277 ? -18.866 -3.175 0.247 1.00 97.44 277 ALA A O 1
ATOM 1998 N N . HIS A 1 278 ? -18.364 -2.113 2.157 1.00 97.12 278 HIS A N 1
ATOM 1999 C CA . HIS A 1 278 ? -18.649 -0.776 1.636 1.00 97.12 278 HIS A CA 1
ATOM 2000 C C . HIS A 1 278 ? -17.639 -0.366 0.556 1.00 97.12 278 HIS A C 1
ATOM 2002 O O . HIS A 1 278 ? -18.052 -0.023 -0.550 1.00 97.12 278 HIS A O 1
ATOM 2008 N N . LEU A 1 279 ? -16.336 -0.467 0.838 1.00 97.00 279 LEU A N 1
ATOM 2009 C CA . LEU A 1 279 ? -15.276 -0.067 -0.095 1.00 97.00 279 LEU A CA 1
ATOM 2010 C C . LEU A 1 279 ? -15.269 -0.901 -1.382 1.00 97.00 279 LEU A C 1
ATOM 2012 O O . LEU A 1 279 ? -15.023 -0.355 -2.454 1.00 97.00 279 LEU A O 1
ATOM 2016 N N . ALA A 1 280 ? -15.618 -2.187 -1.304 1.00 96.38 280 ALA A N 1
ATOM 2017 C CA . ALA A 1 280 ? -15.790 -3.045 -2.473 1.00 96.38 280 ALA A CA 1
ATOM 2018 C C . ALA A 1 280 ? -16.899 -2.552 -3.418 1.00 96.38 280 ALA A C 1
ATOM 2020 O O . ALA A 1 280 ? -16.788 -2.707 -4.631 1.00 96.38 280 ALA A O 1
ATOM 2021 N N . ARG A 1 281 ? -17.958 -1.931 -2.881 1.00 96.75 281 ARG A N 1
ATOM 2022 C CA . ARG A 1 281 ? -19.065 -1.376 -3.678 1.00 96.75 281 ARG A CA 1
ATOM 2023 C C . ARG A 1 281 ? -18.786 0.024 -4.217 1.00 96.75 281 ARG A C 1
ATOM 2025 O O . ARG A 1 281 ? -19.402 0.416 -5.201 1.00 96.75 281 ARG A O 1
ATOM 2032 N N . THR A 1 282 ? -17.911 0.787 -3.564 1.00 95.75 282 THR A N 1
ATOM 2033 C CA . THR A 1 282 ? -17.649 2.197 -3.901 1.00 95.75 282 THR A CA 1
ATOM 2034 C C . THR A 1 282 ? -16.287 2.436 -4.550 1.00 95.75 282 THR A C 1
ATOM 2036 O O . THR A 1 282 ? -15.923 3.585 -4.785 1.00 95.75 282 THR A O 1
ATOM 2039 N N . GLY A 1 283 ? -15.501 1.385 -4.793 1.00 89.00 283 GLY A N 1
ATOM 2040 C CA . GLY A 1 283 ? -14.203 1.491 -5.453 1.00 89.00 283 GLY A CA 1
ATOM 2041 C C . GLY A 1 283 ? -14.306 2.104 -6.853 1.00 89.00 283 GLY A C 1
ATOM 2042 O O . GLY A 1 283 ? -15.338 2.023 -7.513 1.00 89.00 283 GLY A O 1
ATOM 2043 N N . ASP A 1 284 ? -13.209 2.693 -7.326 1.00 91.00 284 ASP A N 1
ATOM 2044 C CA . ASP A 1 284 ? -13.129 3.319 -8.656 1.00 91.00 284 ASP A CA 1
ATOM 2045 C C . ASP A 1 284 ? -13.026 2.308 -9.817 1.00 91.00 284 ASP A C 1
ATOM 2047 O O . ASP A 1 284 ? -12.956 2.703 -10.979 1.00 91.00 284 ASP A O 1
ATOM 2051 N N . GLY A 1 285 ? -13.004 1.006 -9.509 1.00 90.94 285 GLY A N 1
ATOM 2052 C CA . GLY A 1 285 ? -12.866 -0.079 -10.482 1.00 90.94 285 GLY A CA 1
ATOM 2053 C C . GLY A 1 285 ? -11.461 -0.227 -11.078 1.00 90.94 285 GLY A C 1
ATOM 2054 O O . GLY A 1 285 ? -11.275 -1.066 -11.957 1.00 90.94 285 GLY A O 1
ATOM 2055 N N . SER A 1 286 ? -10.473 0.556 -10.626 1.00 95.38 286 SER A N 1
ATOM 2056 C CA . SER A 1 286 ? -9.086 0.423 -11.086 1.00 95.38 286 SER A CA 1
ATOM 2057 C C . SER A 1 286 ? -8.440 -0.862 -10.563 1.00 95.38 286 SER A C 1
ATOM 2059 O O . SER A 1 286 ? -8.777 -1.352 -9.479 1.00 95.38 286 SER A O 1
ATOM 2061 N N . ALA A 1 287 ? -7.463 -1.389 -11.302 1.00 96.12 287 ALA A N 1
ATOM 2062 C CA . ALA A 1 287 ? -6.713 -2.568 -10.882 1.00 96.12 287 ALA A CA 1
ATOM 2063 C C . ALA A 1 287 ? -5.913 -2.283 -9.604 1.00 96.12 287 ALA A C 1
ATOM 2065 O O . ALA A 1 287 ? -5.784 -3.150 -8.745 1.00 96.12 287 ALA A O 1
ATOM 2066 N N . ARG A 1 288 ? -5.446 -1.041 -9.422 1.00 95.62 288 ARG A N 1
ATOM 2067 C CA . ARG A 1 288 ? -4.808 -0.607 -8.170 1.00 95.62 288 ARG A CA 1
ATOM 2068 C C . ARG A 1 288 ? -5.741 -0.658 -6.966 1.00 95.62 288 ARG A C 1
ATOM 2070 O O . ARG A 1 288 ? -5.342 -1.182 -5.931 1.00 95.62 288 ARG A O 1
ATOM 2077 N N . SER A 1 289 ? -6.956 -0.124 -7.077 1.00 95.81 289 SER A N 1
ATOM 2078 C CA . SER A 1 289 ? -7.922 -0.182 -5.972 1.00 95.81 289 SER A CA 1
ATOM 2079 C C . SER A 1 289 ? -8.366 -1.618 -5.695 1.00 95.81 289 SER A C 1
ATOM 2081 O O . SER A 1 289 ? -8.530 -1.988 -4.535 1.00 95.81 289 SER A O 1
ATOM 2083 N N . ALA A 1 290 ? -8.512 -2.442 -6.739 1.00 96.62 290 ALA A N 1
ATOM 2084 C CA . ALA A 1 290 ? -8.797 -3.867 -6.596 1.00 96.62 290 ALA A CA 1
ATOM 2085 C C . ALA A 1 290 ? -7.656 -4.613 -5.879 1.00 96.62 290 ALA A C 1
ATOM 2087 O O . ALA A 1 290 ? -7.925 -5.401 -4.975 1.00 96.62 290 ALA A O 1
ATOM 2088 N N . LEU A 1 291 ? -6.396 -4.312 -6.213 1.00 97.00 291 LEU A N 1
ATOM 2089 C CA . LEU A 1 291 ? -5.218 -4.846 -5.528 1.00 97.00 291 LEU A CA 1
ATOM 2090 C C . LEU A 1 291 ? -5.182 -4.431 -4.049 1.00 97.00 291 LEU A C 1
ATOM 2092 O O . LEU A 1 291 ? -5.059 -5.292 -3.180 1.00 97.00 291 LEU A O 1
ATOM 2096 N N . ASP A 1 292 ? -5.354 -3.138 -3.747 1.00 97.00 292 ASP A N 1
ATOM 2097 C CA . ASP A 1 292 ? -5.404 -2.626 -2.368 1.00 97.00 292 ASP A CA 1
ATOM 2098 C C . ASP A 1 292 ? -6.532 -3.312 -1.560 1.00 97.00 292 ASP A C 1
ATOM 2100 O O . ASP A 1 292 ? -6.326 -3.717 -0.410 1.00 97.00 292 ASP A O 1
ATOM 2104 N N . LEU A 1 293 ? -7.713 -3.508 -2.162 1.00 97.50 293 LEU A N 1
ATOM 2105 C CA . LEU A 1 293 ? -8.840 -4.214 -1.542 1.00 97.50 293 LEU A CA 1
ATOM 2106 C C . LEU A 1 293 ? -8.539 -5.699 -1.297 1.00 97.50 293 LEU A C 1
ATOM 2108 O O . LEU A 1 293 ? -8.839 -6.207 -0.213 1.00 97.50 293 LEU A O 1
ATOM 2112 N N . ALA A 1 294 ? -7.944 -6.393 -2.269 1.00 96.81 294 ALA A N 1
ATOM 2113 C CA . ALA A 1 294 ? -7.601 -7.808 -2.154 1.00 96.81 294 ALA A CA 1
ATOM 2114 C C . ALA A 1 294 ? -6.567 -8.045 -1.046 1.00 96.81 294 ALA A C 1
ATOM 2116 O O . ALA A 1 294 ? -6.781 -8.888 -0.176 1.00 96.81 294 ALA A O 1
ATOM 2117 N N . LEU A 1 295 ? -5.503 -7.238 -1.013 1.00 96.38 295 LEU A N 1
ATOM 2118 C CA . LEU A 1 295 ? -4.473 -7.293 0.028 1.00 96.38 295 LEU A CA 1
ATOM 2119 C C . LEU A 1 295 ? -5.061 -7.018 1.412 1.00 96.38 295 LEU A C 1
ATOM 2121 O O . LEU A 1 295 ? -4.795 -7.748 2.365 1.00 96.38 295 LEU A O 1
ATOM 2125 N N . THR A 1 296 ? -5.928 -6.010 1.518 1.00 97.12 296 THR A N 1
ATOM 2126 C CA . THR A 1 296 ? -6.604 -5.693 2.782 1.00 97.12 296 THR A CA 1
ATOM 2127 C C . THR A 1 296 ? -7.514 -6.831 3.246 1.00 97.12 296 THR A C 1
ATOM 2129 O O . THR A 1 296 ? -7.526 -7.170 4.428 1.00 97.12 296 THR A O 1
ATOM 2132 N N . THR A 1 297 ? -8.252 -7.450 2.324 1.00 96.06 297 THR A N 1
ATOM 2133 C CA . THR A 1 297 ? -9.139 -8.583 2.626 1.00 96.06 297 THR A CA 1
ATOM 2134 C C . THR A 1 297 ? -8.339 -9.802 3.075 1.00 96.06 297 THR A C 1
ATOM 2136 O O . THR A 1 297 ? -8.706 -10.449 4.055 1.00 96.06 297 THR A O 1
ATOM 2139 N N . HIS A 1 298 ? -7.211 -10.077 2.418 1.00 94.25 298 HIS A N 1
ATOM 2140 C CA . HIS A 1 298 ? -6.321 -11.174 2.782 1.00 94.25 298 HIS A CA 1
ATOM 2141 C C . HIS A 1 298 ? -5.719 -10.972 4.183 1.00 94.25 298 HIS A C 1
ATOM 2143 O O . HIS A 1 298 ? -5.705 -11.897 4.992 1.00 94.25 298 HIS A O 1
ATOM 2149 N N . LEU A 1 299 ? -5.298 -9.745 4.517 1.00 94.75 299 LEU A N 1
ATOM 2150 C CA . LEU A 1 299 ? -4.855 -9.396 5.872 1.00 94.75 299 LEU A CA 1
ATOM 2151 C C . LEU A 1 299 ? -5.974 -9.583 6.904 1.00 94.75 299 LEU A C 1
ATOM 2153 O O . LEU A 1 299 ? -5.751 -10.186 7.950 1.00 94.75 299 LEU A O 1
ATOM 2157 N N . ALA A 1 300 ? -7.184 -9.101 6.607 1.00 93.81 300 ALA A N 1
ATOM 2158 C CA . ALA A 1 300 ? -8.321 -9.183 7.521 1.00 93.81 300 ALA A CA 1
ATOM 2159 C C . ALA A 1 300 ? -8.803 -10.626 7.753 1.00 93.81 300 ALA A C 1
ATOM 2161 O O . ALA A 1 300 ? -9.308 -10.937 8.834 1.00 93.81 300 ALA A O 1
ATOM 2162 N N . ALA A 1 301 ? -8.647 -11.522 6.774 1.00 89.81 301 ALA A N 1
ATOM 2163 C CA . ALA A 1 301 ? -8.964 -12.940 6.933 1.00 89.81 301 ALA A CA 1
ATOM 2164 C C . ALA A 1 301 ? -8.071 -13.613 7.995 1.00 89.81 301 ALA A C 1
ATOM 2166 O O . ALA A 1 301 ? -8.566 -14.451 8.755 1.00 89.81 301 ALA A O 1
ATOM 2167 N N . GLY A 1 302 ? -6.815 -13.163 8.111 1.00 74.56 302 GLY A N 1
ATOM 2168 C CA . GLY A 1 302 ? -5.797 -13.706 9.008 1.00 74.56 302 GLY A CA 1
ATOM 2169 C C . GLY A 1 302 ? -5.226 -15.047 8.517 1.00 74.56 302 GLY A C 1
ATOM 2170 O O . GLY A 1 302 ? -5.846 -15.728 7.696 1.00 74.56 302 GLY A O 1
ATOM 2171 N N . PRO A 1 303 ? -4.047 -15.463 9.011 1.00 56.75 303 PRO A N 1
ATOM 2172 C CA . PRO A 1 303 ? -3.518 -16.793 8.741 1.00 56.75 303 PRO A CA 1
ATOM 2173 C C . PRO A 1 303 ? -4.387 -17.832 9.467 1.00 56.75 303 PRO A C 1
ATOM 2175 O O . PRO A 1 303 ? -4.248 -18.043 10.666 1.00 56.75 303 PRO A O 1
ATOM 2178 N N . GLY A 1 304 ? -5.314 -18.465 8.747 1.00 49.44 304 GLY A N 1
ATOM 2179 C CA . GLY A 1 304 ? -6.012 -19.653 9.240 1.00 49.44 304 GLY A CA 1
ATOM 2180 C C . GLY A 1 304 ? -7.309 -19.419 10.014 1.00 49.44 304 GLY A C 1
ATOM 2181 O O . GLY A 1 304 ? -7.557 -20.113 10.997 1.00 49.44 304 GLY A O 1
ATOM 2182 N N . ARG A 1 305 ? -8.236 -18.598 9.501 1.00 44.44 305 ARG A N 1
ATOM 2183 C CA . ARG A 1 305 ? -9.666 -18.935 9.673 1.00 44.44 305 ARG A CA 1
ATOM 2184 C C . ARG A 1 305 ? -10.031 -20.122 8.779 1.00 44.44 305 ARG A C 1
ATOM 2186 O O . ARG A 1 305 ? -10.882 -20.032 7.903 1.00 44.44 305 ARG A O 1
ATOM 2193 N N . SER A 1 306 ? -9.343 -21.236 8.999 1.00 39.94 306 SER A N 1
ATOM 2194 C CA . SER A 1 306 ? -9.845 -22.551 8.651 1.00 39.94 306 SER A CA 1
ATOM 2195 C C . SER A 1 306 ? -11.055 -22.746 9.551 1.00 39.94 306 SER A C 1
ATOM 2197 O O . SER A 1 306 ? -10.909 -22.851 10.769 1.00 39.94 306 SER A O 1
ATOM 2199 N N . THR A 1 307 ? -12.251 -22.688 8.979 1.00 41.81 307 THR A N 1
ATOM 2200 C CA . THR A 1 307 ? -13.473 -23.122 9.653 1.00 41.81 307 THR A CA 1
ATOM 2201 C C . THR A 1 307 ? -13.166 -24.463 10.330 1.00 41.81 307 THR A C 1
ATOM 2203 O O . THR A 1 307 ? -12.650 -25.355 9.646 1.00 41.81 307 THR A O 1
ATOM 2206 N N . PRO A 1 308 ? -13.396 -24.631 11.646 1.00 40.34 308 PRO A N 1
ATOM 2207 C CA . PRO A 1 308 ? -13.334 -25.958 12.239 1.00 40.34 308 PRO A CA 1
ATOM 2208 C C . PRO A 1 308 ? -14.272 -26.858 11.426 1.00 40.34 308 PRO A C 1
ATOM 2210 O O . PRO A 1 308 ? -15.350 -26.382 11.056 1.00 40.34 308 PRO A O 1
ATOM 2213 N N . PRO A 1 309 ? -13.899 -28.106 11.092 1.00 47.69 309 PRO A N 1
ATOM 2214 C CA . PRO A 1 309 ? -14.865 -29.023 10.511 1.00 47.69 309 PRO A CA 1
ATOM 2215 C C . PRO A 1 309 ? -16.040 -29.101 11.486 1.00 47.69 309 PRO A C 1
ATOM 2217 O O . PRO A 1 309 ? -15.826 -29.363 12.671 1.00 47.69 309 PRO A O 1
ATOM 2220 N N . ASP A 1 310 ? -17.247 -28.801 11.000 1.00 52.66 310 ASP A N 1
ATOM 2221 C CA . ASP A 1 310 ? -18.484 -29.016 11.745 1.00 52.66 310 ASP A CA 1
ATOM 2222 C C . ASP A 1 310 ? -18.438 -30.440 12.309 1.00 52.66 310 ASP A C 1
ATOM 2224 O O . ASP A 1 310 ? -18.484 -31.427 11.570 1.00 52.66 310 ASP A O 1
ATOM 2228 N N . GLY A 1 311 ? -18.254 -30.543 13.625 1.00 48.22 311 GLY A N 1
ATOM 2229 C CA . GLY A 1 311 ? -18.325 -31.815 14.322 1.00 48.22 311 GLY A CA 1
ATOM 2230 C C . GLY A 1 311 ? -19.754 -32.350 14.211 1.00 48.22 311 GLY A C 1
ATOM 2231 O O . GLY A 1 311 ? -20.698 -31.562 14.336 1.00 48.22 311 GLY A O 1
ATOM 2232 N N . PRO A 1 312 ? -19.946 -33.655 13.961 1.00 60.31 312 PRO A N 1
ATOM 2233 C CA . PRO A 1 312 ? -21.283 -34.218 13.863 1.00 60.31 312 PRO A CA 1
ATOM 2234 C C . PRO A 1 312 ? -22.013 -34.056 15.202 1.00 60.31 312 PRO A C 1
ATOM 2236 O O . PRO A 1 312 ? -21.437 -34.299 16.265 1.00 60.31 312 PRO A O 1
ATOM 2239 N N . ARG A 1 313 ? -23.265 -33.597 15.114 1.00 54.66 313 ARG A N 1
ATOM 2240 C CA . ARG A 1 313 ? -24.228 -33.554 16.221 1.00 54.66 313 ARG A CA 1
ATOM 2241 C C . ARG A 1 313 ? -24.676 -34.952 16.619 1.00 54.66 313 ARG A C 1
ATOM 2243 O O . ARG A 1 313 ? -24.809 -35.794 15.703 1.00 54.66 313 ARG A O 1
#

Secondary structure (DSSP, 8-state):
--------PPP-PPPPHHHHHHHHHHHHHHHHHHTSTTTT-PPP------PPPPPPPP------------------------------------PPPP-S--TT----TTTPPPPPHHHHHHHHHHGGGGGHHHHTT----HHHHHHHHHHHHHH-S--TTS-HHHHHHHHHHHHHHHHHHHHTT-----PPPSS----SSHHHHHHHHHHTGGG--TT---HHHHHHHHTHHHHHHHHHHHHHTT-HHHHHHHHHHHHHHHHTT---SS-HHHHHHHHHHHS---HHHHHHHHHHHHHHH-TT---------

Sequence (313 aa):
MPSTDTSPGTPRRPDDPRREYAAATEWLAAKALDALPGAGGRPAAPGSPGLPAPGPTDPSSVPGHGGTDTPRSPGHGGSPDDRLPFAGAGPHGLRPFAPHSFPGLSPELGGGPPAPRALLAAAHVLGPDLLAPAAHGAPVDPATLALAAEAQRVFGAADPAAAPAAALVRAWHGWATAELLTRAGHSVSTVPPAGPPDEAGWQRWAQPMAQLGPLALPTLDSQVHRLARRRALDLARATTRAVLRRDHRAALRLTRWLAWLAATGGPTPLDLPPLLAHLARTGDGSARSALDLALTTHLAAGPGRSTPPDGPR

Radius of gyration: 24.68 Å; chains: 1; bounding box: 76×68×81 Å

Foldseek 3Di:
DDDDPPDPPDPDDPDDLVVLLQVLLLLLLLVLLVQAPPSVPPPDDPPPDPDDDDDDDDDDDDDDDDDDDDDDDDDDDDDDDDDDDDDDDDDDDDDPDDNDDDPPDDPDPDDGDPDPPSNLSSLLLCQLSSLQNVLVVTDDDVVSLVSNVVSCVVPVDQDPPDDPLVSLLSPQSSLNNQVSSVVVVDDDDNDHPPAHPDDPDLQVVLVSQLSNLSQLGQPDDDRSLVVCLVCVVSLVVSLVVCVVVLVLSSNLSSLSSLLSCVLVVGDRPDDNVVSLVVSVVSPPPGSNSVSSSSSSVSSNCHDDPPPDPPDDD

pLDDT: mean 77.72, std 23.91, range [29.53, 98.56]